Protein AF-A0A151A7K4-F1 (afdb_monomer_lite)

Radius of gyration: 24.48 Å; chains: 1; bounding box: 51×36×66 Å

Foldseek 3Di:
DAFEEEEEAQEPVLVVVLVVCLVVVNPHQAEYEHLAQDHYADDDDPDPVCVPPCPPPDGHHSDPPCVCVVSNYHYHYNWAWDDADPVQQWTATPVRDIDHGPHYHYDDPDPPPPQPFWFKAFPVRDGFWTDRNQFWIAGPVRHTAWGDDPQWIAGPVRDTQAGHDQQFGAGPVRHTGIGTPRRDPDPD

Structure (mmCIF, N/CA/C/O backbone):
data_AF-A0A151A7K4-F1
#
_entry.id   AF-A0A151A7K4-F1
#
loop_
_atom_site.group_PDB
_atom_site.id
_atom_site.type_symbol
_atom_site.label_atom_id
_atom_site.label_alt_id
_atom_site.label_comp_id
_atom_site.label_asym_id
_atom_site.label_entity_id
_atom_site.label_seq_id
_atom_site.pdbx_PDB_ins_code
_atom_site.Cartn_x
_atom_site.Cartn_y
_atom_site.Cartn_z
_atom_site.occupancy
_atom_site.B_iso_or_equiv
_atom_site.auth_seq_id
_atom_site.auth_comp_id
_atom_site.auth_asym_id
_atom_site.auth_atom_id
_atom_site.pdbx_PDB_model_num
ATOM 1 N N . MET A 1 1 ? -23.972 0.488 20.119 1.00 53.62 1 MET A N 1
ATOM 2 C CA . MET A 1 1 ? -22.588 0.067 19.819 1.00 53.62 1 MET A CA 1
ATOM 3 C C . MET A 1 1 ? -21.979 1.158 18.970 1.00 53.62 1 MET A C 1
ATOM 5 O O . MET A 1 1 ? -22.648 1.604 18.046 1.00 53.62 1 MET A O 1
ATOM 9 N N . THR A 1 2 ? -20.796 1.644 19.322 1.00 70.25 2 THR A N 1
ATOM 10 C CA . THR A 1 2 ? -20.105 2.658 18.523 1.00 70.25 2 THR A CA 1
ATOM 11 C C . THR A 1 2 ? -19.567 1.984 17.264 1.00 70.25 2 THR A C 1
ATOM 13 O O . THR A 1 2 ? -18.867 0.982 17.369 1.00 70.25 2 THR A O 1
ATOM 16 N N . GLU A 1 3 ? -19.948 2.488 16.094 1.00 88.69 3 GLU A N 1
ATOM 17 C CA . GLU A 1 3 ? -19.542 1.944 14.794 1.00 88.69 3 GLU A CA 1
ATOM 18 C C . GLU A 1 3 ? -18.005 1.928 14.658 1.00 88.69 3 GLU A C 1
ATOM 20 O O . GLU A 1 3 ? -17.337 2.879 15.072 1.00 88.69 3 GLU A O 1
ATOM 25 N N . ASN A 1 4 ? -17.436 0.848 14.115 1.00 91.69 4 ASN A N 1
ATOM 26 C CA . ASN A 1 4 ? -16.001 0.714 13.863 1.00 91.69 4 ASN A CA 1
ATOM 27 C C . ASN A 1 4 ? -15.689 0.885 12.372 1.00 91.69 4 ASN A C 1
ATOM 29 O O . ASN A 1 4 ? -15.910 -0.022 11.563 1.00 91.69 4 ASN A O 1
ATOM 33 N N . ILE A 1 5 ? -15.146 2.046 12.010 1.00 95.19 5 ILE A N 1
ATOM 34 C CA . ILE A 1 5 ? -14.658 2.316 10.661 1.00 95.19 5 ILE A CA 1
ATOM 35 C C . ILE A 1 5 ? -13.185 1.943 10.572 1.00 95.19 5 ILE A C 1
ATOM 37 O O . ILE A 1 5 ? -12.351 2.501 11.285 1.00 95.19 5 ILE A O 1
ATOM 41 N N . VAL A 1 6 ? -12.853 1.067 9.625 1.00 96.44 6 VAL A N 1
ATOM 42 C CA . VAL A 1 6 ? -11.463 0.776 9.271 1.00 96.44 6 VAL A CA 1
ATOM 43 C C . VAL A 1 6 ? -11.125 1.414 7.928 1.00 96.44 6 VAL A C 1
ATOM 45 O O . VAL A 1 6 ? -11.859 1.275 6.952 1.00 96.44 6 VAL A O 1
ATOM 48 N N . ILE A 1 7 ? -10.000 2.120 7.873 1.00 95.44 7 ILE A N 1
ATOM 49 C CA . ILE A 1 7 ? -9.460 2.760 6.676 1.00 95.44 7 ILE A CA 1
ATOM 50 C C . ILE A 1 7 ? -8.144 2.076 6.317 1.00 95.44 7 ILE A C 1
ATOM 52 O O . ILE A 1 7 ? -7.193 2.092 7.095 1.00 95.44 7 ILE A O 1
ATOM 56 N N . LEU A 1 8 ? -8.071 1.497 5.122 1.00 94.06 8 LEU A N 1
ATOM 57 C CA . LEU A 1 8 ? -6.846 0.908 4.590 1.00 94.06 8 LEU A CA 1
ATOM 58 C C . LEU A 1 8 ? -6.012 1.960 3.864 1.00 94.06 8 LEU A C 1
ATOM 60 O O . LEU A 1 8 ? -6.469 2.550 2.888 1.00 94.06 8 LEU A O 1
ATOM 64 N N . GLY A 1 9 ? -4.770 2.131 4.306 1.00 90.75 9 GLY A N 1
ATOM 65 C CA . GLY A 1 9 ? -3.769 3.026 3.735 1.00 90.75 9 GLY A CA 1
ATOM 66 C C . GLY A 1 9 ? -3.546 4.284 4.574 1.00 90.75 9 GLY A C 1
ATOM 67 O O . GLY A 1 9 ? -4.472 5.052 4.820 1.00 90.75 9 GLY A O 1
ATOM 68 N N . GLY A 1 10 ? -2.293 4.540 4.956 1.00 88.50 10 GLY A N 1
ATOM 69 C CA . GLY A 1 10 ? -1.855 5.746 5.674 1.00 88.50 10 GLY A CA 1
ATOM 70 C C . GLY A 1 10 ? -1.524 6.918 4.746 1.00 88.50 10 GLY A C 1
ATOM 71 O O . GLY A 1 10 ? -0.441 7.480 4.835 1.00 88.50 10 GLY A O 1
ATOM 72 N N . SER A 1 11 ? -2.417 7.246 3.808 1.00 88.19 11 SER A N 1
ATOM 73 C CA . SER A 1 11 ? -2.195 8.318 2.825 1.00 88.19 11 SER A CA 1
ATOM 74 C C . SER A 1 11 ? -2.748 9.671 3.286 1.00 88.19 11 SER A C 1
ATOM 76 O O . SER A 1 11 ? -3.548 9.739 4.223 1.00 88.19 11 SER A O 1
ATOM 78 N N . ILE A 1 12 ? -2.396 10.742 2.563 1.00 90.38 12 ILE A N 1
ATOM 79 C CA . ILE A 1 12 ? -2.975 12.083 2.751 1.00 90.38 12 ILE A CA 1
ATOM 80 C C . ILE A 1 12 ? -4.502 12.082 2.734 1.00 90.38 12 ILE A C 1
ATOM 82 O O . ILE A 1 12 ? -5.120 12.758 3.550 1.00 90.38 12 ILE A O 1
ATOM 86 N N . VAL A 1 13 ? -5.111 11.259 1.878 1.00 90.75 13 VAL A N 1
ATOM 87 C CA . VAL A 1 13 ? -6.569 11.141 1.773 1.00 90.75 13 VAL A CA 1
ATOM 88 C C . VAL A 1 13 ? -7.153 10.568 3.060 1.00 90.75 13 VAL A C 1
ATOM 90 O O . VAL A 1 13 ? -8.148 11.075 3.562 1.00 90.75 13 VAL A O 1
ATOM 93 N N . SER A 1 14 ? -6.523 9.540 3.629 1.00 92.56 14 SER A N 1
ATOM 94 C CA . SER A 1 14 ? -6.986 8.930 4.877 1.00 92.56 14 SER A CA 1
ATOM 95 C C . SER A 1 14 ? -6.903 9.913 6.038 1.00 92.56 14 SER A C 1
ATOM 97 O O . SER A 1 14 ? -7.895 10.110 6.730 1.00 92.56 14 SER A O 1
ATOM 99 N N . VAL A 1 15 ? -5.758 10.584 6.205 1.00 93.31 15 VAL A N 1
ATOM 100 C CA . VAL A 1 15 ? -5.565 11.577 7.273 1.00 93.31 15 VAL A CA 1
ATOM 101 C C . VAL A 1 15 ? -6.556 12.731 7.132 1.00 93.31 15 VAL A C 1
ATOM 103 O O . VAL A 1 15 ? -7.207 13.103 8.109 1.00 93.31 15 VAL A O 1
ATOM 106 N N . PHE A 1 16 ? -6.716 13.257 5.916 1.00 92.62 16 PHE A N 1
ATOM 107 C CA . PHE A 1 16 ? -7.656 14.334 5.627 1.00 92.62 16 PHE A CA 1
ATOM 108 C C . PHE A 1 16 ? -9.098 13.922 5.937 1.00 92.62 16 PHE A C 1
ATOM 110 O O . PHE A 1 16 ? -9.747 14.575 6.749 1.00 92.62 16 PHE A O 1
ATOM 117 N N . ASN A 1 17 ? -9.567 12.792 5.399 1.00 91.25 17 ASN A N 1
ATOM 118 C CA . ASN A 1 17 ? -10.926 12.302 5.635 1.00 91.25 17 ASN A CA 1
ATOM 119 C C . ASN A 1 17 ? -11.209 12.106 7.127 1.00 91.25 17 ASN A C 1
ATOM 121 O O . ASN A 1 17 ? -12.263 12.506 7.609 1.00 91.25 17 ASN A O 1
ATOM 125 N N . THR A 1 18 ? -10.268 11.527 7.878 1.00 93.81 18 THR A N 1
ATOM 126 C CA . THR A 1 18 ? -10.449 11.360 9.327 1.00 93.81 18 THR A CA 1
ATOM 127 C C . THR A 1 18 ? -10.458 12.683 10.077 1.00 93.81 18 THR A C 1
ATOM 129 O O . THR A 1 18 ? -11.227 12.832 11.021 1.00 93.81 18 THR A O 1
ATOM 132 N N . SER A 1 19 ? -9.658 13.659 9.639 1.00 93.38 19 SER A N 1
ATOM 133 C CA . SER A 1 19 ? -9.661 14.994 10.229 1.00 93.38 19 SER A CA 1
ATOM 134 C C . SER A 1 19 ? -10.989 15.707 9.997 1.00 93.38 19 SER A C 1
ATOM 136 O O . SER A 1 19 ? -11.480 16.338 10.926 1.00 93.38 19 SER A O 1
ATOM 138 N N . GLU A 1 20 ? -11.562 15.620 8.796 1.00 94.12 20 GLU A N 1
ATOM 139 C CA . GLU A 1 20 ? -12.858 16.239 8.493 1.00 94.12 20 GLU A CA 1
ATOM 140 C C . GLU A 1 20 ? -13.994 15.544 9.249 1.00 94.12 20 GLU A C 1
ATOM 142 O O . GLU A 1 20 ? -14.773 16.217 9.913 1.00 94.12 20 GLU A O 1
ATOM 147 N N . LEU A 1 21 ? -14.011 14.205 9.294 1.00 92.75 21 LEU A N 1
ATOM 148 C CA . LEU A 1 21 ? -14.989 13.462 10.099 1.00 92.75 21 LEU A CA 1
ATOM 149 C C . LEU A 1 21 ? -14.980 13.904 11.569 1.00 92.75 21 LEU A C 1
ATOM 151 O O . LEU A 1 21 ? -16.034 14.061 12.179 1.00 92.75 21 LEU A O 1
ATOM 155 N N . ARG A 1 22 ? -13.795 14.129 12.147 1.00 93.62 22 ARG A N 1
ATOM 156 C CA . ARG A 1 22 ? -13.676 14.592 13.535 1.00 93.62 22 ARG A CA 1
ATOM 157 C C . ARG A 1 22 ? -14.099 16.045 13.715 1.00 93.62 22 ARG A C 1
ATOM 159 O O . ARG A 1 22 ? -14.756 16.345 14.708 1.00 93.62 22 ARG A O 1
ATOM 166 N N . LYS A 1 23 ? -13.800 16.926 12.756 1.00 93.38 23 LYS A N 1
ATOM 167 C CA . LYS A 1 23 ? -14.306 18.311 12.756 1.00 93.38 23 LYS A CA 1
ATOM 168 C C . LYS A 1 23 ? -15.833 18.367 12.693 1.00 93.38 23 LYS A C 1
ATOM 170 O O . LYS A 1 23 ? -16.424 19.193 13.380 1.00 93.38 23 LYS A O 1
ATOM 175 N N . ASP A 1 24 ? -16.451 17.457 11.947 1.00 93.69 24 ASP A N 1
ATOM 176 C CA . ASP A 1 24 ? -17.908 17.348 11.813 1.00 93.69 24 ASP A CA 1
ATOM 177 C C . ASP A 1 24 ? -18.586 16.683 13.030 1.00 93.69 24 ASP A C 1
ATOM 179 O O . ASP A 1 24 ? -19.798 16.465 13.031 1.00 93.69 24 ASP A O 1
ATOM 183 N N . GLY A 1 25 ? -17.828 16.351 14.083 1.00 91.69 25 GLY A N 1
ATOM 184 C CA . GLY A 1 25 ? -18.357 15.756 15.312 1.00 91.69 25 GLY A CA 1
ATOM 185 C C . GLY A 1 25 ? -18.675 14.265 15.197 1.00 91.69 25 GLY A C 1
ATOM 186 O O . GLY A 1 25 ? -19.438 13.730 15.996 1.00 91.69 25 GLY A O 1
ATOM 187 N N . TYR A 1 26 ? -18.115 13.563 14.209 1.00 92.12 26 TYR A N 1
ATOM 188 C CA . TYR A 1 26 ? -18.288 12.120 14.100 1.00 92.12 26 TYR A CA 1
ATOM 189 C C . TYR A 1 26 ? -17.512 11.412 15.218 1.00 92.12 26 TYR A C 1
ATOM 191 O O . TYR A 1 26 ? -16.287 11.505 15.279 1.00 92.12 26 TYR A O 1
ATOM 199 N N . GLU A 1 27 ? -18.202 10.672 16.088 1.00 90.44 27 GLU A N 1
ATOM 200 C CA . GLU A 1 27 ? -17.614 10.060 17.298 1.00 90.44 27 GLU A CA 1
ATOM 201 C C . GLU A 1 27 ? -17.274 8.569 17.147 1.00 90.44 27 GLU A C 1
ATOM 203 O O . GLU A 1 27 ? -16.776 7.935 18.079 1.00 90.44 27 GLU A O 1
ATOM 208 N N . ALA A 1 28 ? -17.539 7.979 15.978 1.00 90.50 28 ALA A N 1
ATOM 209 C CA . ALA A 1 28 ? -17.316 6.553 15.772 1.00 90.50 28 ALA A CA 1
ATOM 210 C C . ALA A 1 28 ? -15.838 6.171 15.933 1.00 90.50 28 ALA A C 1
ATOM 212 O O . ALA A 1 28 ? -14.940 6.999 15.732 1.00 90.50 28 ALA A O 1
ATOM 213 N N . LYS A 1 29 ? -15.570 4.904 16.258 1.00 93.56 29 LYS A N 1
ATOM 214 C CA . LYS A 1 29 ? -14.195 4.410 16.320 1.00 93.56 29 LYS A CA 1
ATOM 215 C C . LYS A 1 29 ? -13.623 4.415 14.903 1.00 93.56 29 LYS A C 1
ATOM 217 O O . LYS A 1 29 ? -14.236 3.876 13.986 1.00 93.56 29 LYS A O 1
ATOM 222 N N . ILE A 1 30 ? -12.457 5.032 14.736 1.00 95.75 30 ILE A N 1
ATOM 223 C CA . ILE A 1 30 ? -11.741 5.070 13.461 1.00 95.75 30 ILE A CA 1
ATOM 224 C C . ILE A 1 30 ? -10.395 4.383 13.654 1.00 95.75 30 ILE A C 1
ATOM 226 O O . ILE A 1 30 ? -9.621 4.768 14.531 1.00 95.75 30 ILE A O 1
ATOM 230 N N . THR A 1 31 ? -10.105 3.402 12.806 1.00 96.06 31 THR A N 1
ATOM 231 C CA . THR A 1 31 ? -8.803 2.742 12.732 1.00 96.06 31 THR A CA 1
ATOM 232 C C . THR A 1 31 ? -8.214 2.926 11.338 1.00 96.06 31 THR A C 1
ATOM 234 O O . THR A 1 31 ? -8.807 2.500 10.353 1.00 96.06 31 THR A O 1
ATOM 237 N N . ILE A 1 32 ? -7.035 3.534 11.238 1.00 95.75 32 ILE A N 1
ATOM 238 C CA . ILE A 1 32 ? -6.245 3.593 10.005 1.00 95.75 32 ILE A CA 1
ATOM 239 C C . ILE A 1 32 ? -5.207 2.473 10.058 1.00 95.75 32 ILE A C 1
ATOM 241 O O . ILE A 1 32 ? -4.438 2.397 11.011 1.00 95.75 32 ILE A O 1
ATOM 245 N N . VAL A 1 33 ? -5.153 1.629 9.029 1.00 95.50 33 VAL A N 1
ATOM 246 C CA . VAL A 1 33 ? -4.147 0.566 8.890 1.00 95.50 33 VAL A CA 1
ATOM 247 C C . VAL A 1 33 ? -3.194 0.924 7.757 1.00 95.50 33 VAL A C 1
ATOM 249 O O . VAL A 1 33 ? -3.617 1.088 6.612 1.00 95.50 33 VAL A O 1
ATOM 252 N N . ALA A 1 34 ? -1.906 1.043 8.058 1.00 93.38 34 ALA A N 1
ATOM 253 C CA . ALA A 1 34 ? -0.862 1.386 7.106 1.00 93.38 34 ALA A CA 1
ATOM 254 C C . ALA A 1 34 ? 0.210 0.291 7.048 1.00 93.38 34 ALA A C 1
ATOM 256 O O . ALA A 1 34 ? 0.689 -0.196 8.071 1.00 93.38 34 ALA A O 1
ATOM 257 N N . SER A 1 35 ? 0.637 -0.050 5.831 1.00 92.06 35 SER A N 1
ATOM 258 C CA . SER A 1 35 ? 1.724 -1.010 5.607 1.00 92.06 35 SER A CA 1
ATOM 259 C C . SER A 1 35 ? 3.105 -0.438 5.926 1.00 92.06 35 SER A C 1
ATOM 261 O O . SER A 1 35 ? 4.059 -1.185 6.104 1.00 92.06 35 SER A O 1
ATOM 263 N N . GLU A 1 36 ? 3.243 0.886 5.968 1.00 89.44 36 GLU A N 1
ATOM 264 C CA . GLU A 1 36 ? 4.512 1.542 6.270 1.00 89.44 36 GLU A CA 1
ATOM 265 C C . GLU A 1 36 ? 4.774 1.602 7.777 1.00 89.44 36 GLU A C 1
ATOM 267 O O . GLU A 1 36 ? 3.855 1.713 8.585 1.00 89.44 36 GLU A O 1
ATOM 272 N N . LYS A 1 37 ? 6.053 1.568 8.162 1.00 90.56 37 LYS A N 1
ATOM 273 C CA . LYS A 1 37 ? 6.503 1.660 9.565 1.00 90.56 37 LYS A CA 1
ATOM 274 C C . LYS A 1 37 ? 6.423 3.072 10.153 1.00 90.56 37 LYS A C 1
ATOM 276 O O . LYS A 1 37 ? 6.759 3.262 11.316 1.00 90.56 37 LYS A O 1
ATOM 281 N N . ARG A 1 38 ? 6.085 4.069 9.338 1.00 87.94 38 ARG A N 1
ATOM 282 C CA . ARG A 1 38 ? 6.194 5.494 9.663 1.00 87.94 38 ARG A CA 1
ATOM 283 C C . ARG A 1 38 ? 4.819 6.148 9.646 1.00 87.94 38 ARG A C 1
ATOM 285 O O . ARG A 1 38 ? 3.909 5.660 8.980 1.00 87.94 38 ARG A O 1
ATOM 292 N N . PHE A 1 39 ? 4.697 7.268 10.351 1.00 91.81 39 PHE A N 1
ATOM 293 C CA . PHE A 1 39 ? 3.497 8.095 10.313 1.00 91.81 39 PHE A CA 1
ATOM 294 C C . PHE A 1 39 ? 3.245 8.658 8.904 1.00 91.81 39 PHE A C 1
ATOM 296 O O . PHE A 1 39 ? 4.205 8.892 8.164 1.00 91.81 39 PHE A O 1
ATOM 303 N N . PRO A 1 40 ? 1.973 8.906 8.535 1.00 91.12 40 PRO A N 1
ATOM 304 C CA . PRO A 1 40 ? 1.626 9.532 7.266 1.00 91.12 40 PRO A CA 1
ATOM 305 C C . PRO A 1 40 ? 2.363 10.862 7.057 1.00 91.12 40 PRO A C 1
ATOM 307 O O . PRO A 1 40 ? 2.326 11.745 7.918 1.00 91.12 40 PRO A O 1
ATOM 310 N N . TYR A 1 41 ? 3.001 11.017 5.901 1.00 88.75 41 TYR A N 1
ATOM 311 C CA . TYR A 1 41 ? 3.859 12.155 5.573 1.00 88.75 41 TYR A CA 1
ATOM 312 C C . TYR A 1 41 ? 3.533 12.725 4.187 1.00 88.75 41 TYR A C 1
ATOM 314 O O . TYR A 1 41 ? 2.920 12.048 3.355 1.00 88.75 41 TYR A O 1
ATOM 322 N N . ASP A 1 42 ? 3.881 13.993 3.977 1.00 83.94 42 ASP A N 1
ATOM 323 C CA . ASP A 1 42 ? 3.786 14.636 2.675 1.00 83.94 42 ASP A CA 1
ATOM 324 C C . ASP A 1 42 ? 4.961 14.181 1.817 1.00 83.94 42 ASP A C 1
ATOM 326 O O . ASP A 1 42 ? 6.123 14.255 2.231 1.00 83.94 42 ASP A O 1
ATOM 330 N N . GLU A 1 43 ? 4.651 13.628 0.647 1.00 76.75 43 GLU A N 1
ATOM 331 C CA . GLU A 1 43 ? 5.684 13.030 -0.179 1.00 76.75 43 GLU A CA 1
ATOM 332 C C . GLU A 1 43 ? 6.550 14.134 -0.788 1.00 76.75 43 GLU A C 1
ATOM 334 O O . GLU A 1 43 ? 6.047 14.988 -1.520 1.00 76.75 43 GLU A O 1
ATOM 339 N N . PRO A 1 44 ? 7.858 14.117 -0.515 1.00 68.31 44 PRO A N 1
ATOM 340 C CA . PRO A 1 44 ? 8.750 15.138 -1.012 1.00 68.31 44 PRO A CA 1
ATOM 341 C C . PRO A 1 44 ? 8.883 15.057 -2.540 1.00 68.31 44 PRO A C 1
ATOM 343 O O . PRO A 1 44 ? 8.712 13.983 -3.132 1.00 68.31 44 PRO A O 1
ATOM 346 N N . PRO A 1 45 ? 9.209 16.177 -3.207 1.00 69.19 45 PRO A N 1
ATOM 347 C CA . PRO A 1 45 ? 9.337 16.202 -4.655 1.00 69.19 45 PRO A CA 1
ATOM 348 C C . PRO A 1 45 ? 10.412 15.217 -5.133 1.00 69.19 45 PRO A C 1
ATOM 350 O O . PRO A 1 45 ? 11.502 15.134 -4.573 1.00 69.19 45 PRO A O 1
ATOM 353 N N . LEU A 1 46 ? 10.136 14.515 -6.237 1.00 57.06 46 LEU A N 1
ATOM 354 C CA . LEU A 1 46 ? 11.071 13.587 -6.895 1.00 57.06 46 LEU A CA 1
ATOM 355 C C . LEU A 1 46 ? 12.207 14.315 -7.653 1.00 57.06 46 LEU A C 1
ATOM 357 O O . LEU A 1 46 ? 12.621 13.877 -8.730 1.00 57.06 46 LEU A O 1
ATOM 361 N N . SER A 1 47 ? 12.701 15.449 -7.146 1.00 61.84 47 SER A N 1
ATOM 362 C CA . SER A 1 47 ? 13.846 16.143 -7.739 1.00 61.84 47 SER A CA 1
ATOM 363 C C . SER A 1 47 ? 15.155 15.488 -7.293 1.00 61.84 47 SER A C 1
ATOM 365 O O . SER A 1 47 ? 15.302 15.026 -6.160 1.00 61.84 47 SER A O 1
ATOM 367 N N . LYS A 1 48 ? 16.135 15.428 -8.206 1.00 52.56 48 LYS A N 1
ATOM 368 C CA . LYS A 1 48 ? 17.468 14.873 -7.910 1.00 52.56 48 LYS A CA 1
ATOM 369 C C . LYS A 1 48 ? 18.150 15.606 -6.752 1.00 52.56 48 LYS A C 1
ATOM 371 O O . LYS A 1 48 ? 18.832 14.959 -5.971 1.00 52.56 48 LYS A O 1
ATOM 376 N N . GLU A 1 49 ? 17.928 16.913 -6.654 1.00 58.19 49 GLU A N 1
ATOM 377 C CA . GLU A 1 49 ? 18.456 17.791 -5.604 1.00 58.19 49 GLU A CA 1
ATOM 378 C C . GLU A 1 49 ? 17.871 17.423 -4.237 1.00 58.19 49 GLU A C 1
ATOM 380 O O . GLU A 1 49 ? 18.618 17.165 -3.297 1.00 58.19 49 GLU A O 1
ATOM 385 N N . TRP A 1 50 ? 16.545 17.251 -4.145 1.00 59.47 50 TRP A N 1
ATOM 386 C CA . TRP A 1 50 ? 15.906 16.881 -2.883 1.00 59.47 50 TRP A CA 1
ATOM 387 C C . TRP A 1 50 ? 16.351 15.490 -2.400 1.00 59.47 50 TRP A C 1
ATOM 389 O O . TRP A 1 50 ? 16.581 15.298 -1.208 1.00 59.47 50 TRP A O 1
ATOM 399 N N . MET A 1 51 ? 16.553 14.532 -3.316 1.00 58.91 51 MET A N 1
ATOM 400 C CA . MET A 1 51 ? 17.046 13.191 -2.964 1.00 58.91 51 MET A CA 1
ATOM 401 C C . MET A 1 51 ? 18.534 13.135 -2.573 1.00 58.91 51 MET A C 1
ATOM 403 O O . MET A 1 51 ? 18.946 12.171 -1.923 1.00 58.91 51 MET A O 1
ATOM 407 N N . GLN A 1 52 ? 19.359 14.089 -3.017 1.00 59.31 52 GLN A N 1
ATOM 408 C CA . GLN A 1 52 ? 20.803 14.093 -2.751 1.00 59.31 52 GLN A CA 1
ATOM 409 C C . GLN A 1 52 ? 21.146 14.769 -1.422 1.00 59.31 52 GLN A C 1
ATOM 411 O O . GLN A 1 52 ? 22.008 14.253 -0.708 1.00 59.31 52 GLN A O 1
ATOM 416 N N . ASP A 1 53 ? 20.428 15.836 -1.066 1.00 58.19 53 ASP A N 1
ATOM 417 C CA . ASP A 1 53 ? 20.766 16.676 0.088 1.00 58.19 53 ASP A CA 1
ATOM 418 C C . ASP A 1 53 ? 20.064 16.264 1.397 1.00 58.19 53 ASP A C 1
ATOM 420 O O . ASP A 1 53 ? 20.560 16.575 2.476 1.00 58.19 53 ASP A O 1
ATOM 424 N N . ASN A 1 54 ? 18.965 15.498 1.343 1.00 56.75 54 ASN A N 1
ATOM 425 C CA . ASN A 1 54 ? 18.081 15.290 2.506 1.00 56.75 54 ASN A CA 1
ATOM 426 C C . ASN A 1 54 ? 18.067 13.852 3.053 1.00 56.75 54 ASN A C 1
ATOM 428 O O . ASN A 1 54 ? 17.027 13.339 3.464 1.00 56.75 54 ASN A O 1
ATOM 432 N N . LYS A 1 55 ? 19.218 13.163 3.072 1.00 56.22 55 LYS A N 1
ATOM 433 C CA . LYS A 1 55 ? 19.299 11.775 3.586 1.00 56.22 55 LYS A CA 1
ATOM 434 C C . LYS A 1 55 ? 18.962 11.635 5.075 1.00 56.22 55 LYS A C 1
ATOM 436 O O . LYS A 1 55 ? 18.470 10.579 5.468 1.00 56.22 55 LYS A O 1
ATOM 441 N N . ASP A 1 56 ? 19.192 12.685 5.861 1.00 56.34 56 ASP A N 1
ATOM 442 C CA . ASP A 1 56 ? 18.982 12.703 7.316 1.00 56.34 56 ASP A CA 1
ATOM 443 C C . ASP A 1 56 ? 17.790 13.578 7.749 1.00 56.34 56 ASP A C 1
ATOM 445 O O . ASP A 1 56 ? 17.514 13.720 8.943 1.00 56.34 56 ASP A O 1
ATOM 449 N N . GLU A 1 57 ? 17.058 14.168 6.798 1.00 61.50 57 GLU A N 1
ATOM 450 C CA . GLU A 1 57 ? 15.932 15.046 7.109 1.00 61.50 57 GLU A CA 1
ATOM 451 C C . GLU A 1 57 ? 14.680 14.221 7.445 1.00 61.50 57 GLU A C 1
ATOM 453 O O . GLU A 1 57 ? 14.301 13.279 6.740 1.00 61.50 57 GLU A O 1
ATOM 458 N N . LYS A 1 58 ? 14.020 14.553 8.562 1.00 69.19 58 LYS A N 1
ATOM 459 C CA . LYS A 1 58 ? 12.737 13.935 8.913 1.00 69.19 58 LYS A CA 1
ATOM 460 C C . LYS A 1 58 ? 11.704 14.343 7.867 1.00 69.19 58 LYS A C 1
ATOM 462 O O . LYS A 1 58 ? 11.460 15.530 7.676 1.00 69.19 58 LYS A O 1
ATOM 467 N N . LEU A 1 59 ? 11.074 13.353 7.236 1.00 75.19 59 LEU A N 1
ATOM 468 C CA . LEU A 1 59 ? 9.978 13.591 6.298 1.00 75.19 59 LEU A CA 1
ATOM 469 C C . LEU A 1 59 ? 8.885 14.445 6.964 1.00 75.19 59 LEU A C 1
ATOM 471 O O . LEU A 1 59 ? 8.552 14.197 8.129 1.00 75.19 59 LEU A O 1
ATOM 475 N N . PRO A 1 60 ? 8.312 15.422 6.245 1.00 83.50 60 PRO A N 1
ATOM 476 C CA . PRO A 1 60 ? 7.276 16.283 6.794 1.00 83.50 60 PRO A CA 1
ATOM 477 C C . PRO A 1 60 ? 6.011 15.461 7.055 1.00 83.50 60 PRO A C 1
ATOM 479 O O . PRO A 1 60 ? 5.343 15.019 6.125 1.00 83.50 60 PRO A O 1
ATOM 482 N N . LEU A 1 61 ? 5.675 15.227 8.324 1.00 89.19 61 LEU A N 1
ATOM 483 C CA . LEU A 1 61 ? 4.450 14.509 8.674 1.00 89.19 61 LEU A CA 1
ATOM 484 C C . LEU A 1 61 ? 3.215 15.316 8.252 1.00 89.19 61 LEU A C 1
ATOM 486 O O . LEU A 1 61 ? 3.173 16.534 8.416 1.00 89.19 61 LEU A O 1
ATOM 490 N N . LEU A 1 62 ? 2.172 14.632 7.776 1.00 91.38 62 LEU A N 1
ATOM 491 C CA . LEU A 1 62 ? 0.898 15.272 7.417 1.00 91.38 62 LEU A CA 1
ATOM 492 C C . LEU A 1 62 ? 0.190 15.866 8.639 1.00 91.38 62 LEU A C 1
ATOM 494 O O . LEU A 1 62 ? -0.539 16.855 8.537 1.00 91.38 62 LEU A O 1
ATOM 498 N N . LYS A 1 63 ? 0.384 15.228 9.794 1.00 93.50 63 LYS A N 1
ATOM 499 C CA . LYS A 1 63 ? -0.086 15.646 11.114 1.00 93.50 63 LYS A CA 1
ATOM 500 C C . LYS A 1 63 ? 0.964 15.268 12.163 1.00 93.50 63 LYS A C 1
ATOM 502 O O . LYS A 1 63 ? 1.673 14.283 11.956 1.00 93.50 63 LYS A O 1
ATOM 507 N N . PRO A 1 64 ? 1.068 16.011 13.279 1.00 92.88 64 PRO A N 1
ATOM 508 C CA . PRO A 1 64 ? 1.906 15.593 14.401 1.00 92.88 64 PRO A CA 1
ATOM 509 C C . PRO A 1 64 ? 1.434 14.239 14.946 1.00 92.88 64 PRO A C 1
ATOM 511 O O . PRO A 1 64 ? 0.254 13.917 14.848 1.00 92.88 64 PRO A O 1
ATOM 514 N N . GLU A 1 65 ? 2.332 13.463 15.552 1.00 92.75 65 GLU A N 1
ATOM 515 C CA . GLU A 1 65 ? 2.004 12.130 16.086 1.00 92.75 65 GLU A CA 1
ATOM 516 C C . GLU A 1 65 ? 0.856 12.177 17.111 1.00 92.75 65 GLU A C 1
ATOM 518 O O . GLU A 1 65 ? -0.017 11.313 17.093 1.00 92.75 65 GLU A O 1
ATOM 523 N N . THR A 1 66 ? 0.783 13.241 17.922 1.00 94.50 66 THR A N 1
ATOM 524 C CA . THR A 1 66 ? -0.277 13.429 18.930 1.00 94.50 66 THR A CA 1
ATOM 525 C C . THR A 1 66 ? -1.671 13.571 18.325 1.00 94.50 66 THR A C 1
ATOM 527 O O . THR A 1 66 ? -2.650 13.236 18.979 1.00 94.50 66 THR A O 1
ATOM 530 N N . PHE A 1 67 ? -1.785 14.005 17.062 1.00 95.06 67 PHE A N 1
ATOM 531 C CA . PHE A 1 67 ? -3.074 14.219 16.397 1.00 95.06 67 PHE A CA 1
ATOM 532 C C . PHE A 1 67 ? -3.970 12.982 16.452 1.00 95.06 67 PHE A C 1
ATOM 534 O O . PHE A 1 67 ? -5.181 13.115 16.610 1.00 95.06 67 PHE A O 1
ATOM 541 N N . PHE A 1 68 ? -3.388 11.793 16.292 1.00 94.81 68 PHE A N 1
ATOM 542 C CA . PHE A 1 68 ? -4.145 10.547 16.247 1.00 94.81 68 PHE A CA 1
ATOM 543 C C . PHE A 1 68 ? -4.776 10.245 17.608 1.00 94.81 68 PHE A C 1
ATOM 545 O O . PHE A 1 68 ? -5.980 10.000 17.673 1.00 94.81 68 PHE A O 1
ATOM 552 N N . ASP A 1 69 ? -4.006 10.377 18.687 1.00 93.50 69 ASP A N 1
ATOM 553 C CA . ASP A 1 69 ? -4.500 10.189 20.053 1.00 93.50 69 ASP A CA 1
ATOM 554 C C . ASP A 1 69 ? -5.502 11.289 20.441 1.00 93.50 69 ASP A C 1
ATOM 556 O O . ASP A 1 69 ? -6.605 10.983 20.898 1.00 93.50 69 ASP A O 1
ATOM 560 N N . ASP A 1 70 ? -5.177 12.555 20.150 1.00 94.19 70 ASP A N 1
ATOM 561 C CA . ASP A 1 70 ? -6.017 13.730 20.432 1.00 94.19 70 ASP A CA 1
ATOM 562 C C . ASP A 1 70 ? -7.396 13.643 19.755 1.00 94.19 70 ASP A C 1
ATOM 564 O O . ASP A 1 70 ? -8.379 14.206 20.236 1.00 94.19 70 ASP A O 1
ATOM 568 N N . ASN A 1 71 ? -7.479 12.931 18.627 1.00 93.50 71 ASN A N 1
ATOM 569 C CA . ASN A 1 71 ? -8.703 12.761 17.850 1.00 93.50 71 ASN A CA 1
ATOM 570 C C . ASN A 1 71 ? -9.306 11.356 17.980 1.00 93.50 71 ASN A C 1
ATOM 572 O O . ASN A 1 71 ? -10.205 11.020 17.209 1.00 93.50 71 ASN A O 1
ATOM 576 N N . ASN A 1 72 ? -8.853 10.518 18.919 1.00 92.56 72 ASN A N 1
ATOM 577 C CA . ASN A 1 72 ? -9.342 9.144 19.083 1.00 92.56 72 ASN A CA 1
ATOM 578 C C . ASN A 1 72 ? -9.324 8.352 17.752 1.00 92.56 72 ASN A C 1
ATOM 580 O O . ASN A 1 72 ? -10.322 7.754 17.331 1.00 92.56 72 ASN A O 1
ATOM 584 N N . ILE A 1 73 ? -8.208 8.434 17.029 1.00 95.19 73 ILE A N 1
ATOM 585 C CA . ILE A 1 73 ? -7.937 7.709 15.787 1.00 95.19 73 ILE A CA 1
ATOM 586 C C . ILE A 1 73 ? -6.860 6.676 16.095 1.00 95.19 73 ILE A C 1
ATOM 588 O O . ILE A 1 73 ? -5.724 7.014 16.407 1.00 95.19 73 ILE A O 1
ATOM 592 N N . GLN A 1 74 ? -7.192 5.399 15.950 1.00 95.56 74 GLN A N 1
ATOM 593 C CA . GLN A 1 74 ? -6.209 4.337 16.109 1.00 95.56 74 GLN A CA 1
ATOM 594 C C . GLN A 1 74 ? -5.384 4.210 14.825 1.00 95.56 74 GLN A C 1
ATOM 596 O O . GLN A 1 74 ? -5.922 3.842 13.783 1.00 95.56 74 GLN A O 1
ATOM 601 N N . LEU A 1 75 ? -4.080 4.470 14.889 1.00 95.94 75 LEU A N 1
ATOM 602 C CA . LEU A 1 75 ? -3.167 4.262 13.766 1.00 95.94 75 LEU A CA 1
ATOM 603 C C . LEU A 1 75 ? -2.372 2.964 13.959 1.00 95.94 75 LEU A C 1
ATOM 605 O O . LEU A 1 75 ? -1.541 2.858 14.856 1.00 95.94 75 LEU A O 1
ATOM 609 N N . ILE A 1 76 ? -2.624 1.974 13.105 1.00 95.25 76 ILE A N 1
ATOM 610 C CA . ILE A 1 76 ? -1.890 0.709 13.062 1.00 95.25 76 ILE A CA 1
ATOM 611 C C . ILE A 1 76 ? -0.862 0.803 11.933 1.00 95.25 76 ILE A C 1
ATOM 613 O O . ILE A 1 76 ? -1.223 0.824 10.758 1.00 95.25 76 ILE A O 1
ATOM 617 N N . LEU A 1 77 ? 0.416 0.879 12.295 1.00 94.50 77 LEU A N 1
ATOM 618 C CA . LEU A 1 77 ? 1.542 0.932 11.361 1.00 94.50 77 LEU A CA 1
ATOM 619 C C . LEU A 1 77 ? 2.123 -0.463 11.106 1.00 94.50 77 LEU A C 1
ATOM 621 O O . LEU A 1 77 ? 1.808 -1.421 11.812 1.00 94.50 77 LEU A O 1
ATOM 625 N N . ASN A 1 78 ? 3.009 -0.564 10.112 1.00 94.69 78 ASN A N 1
ATOM 626 C CA . ASN A 1 78 ? 3.729 -1.791 9.761 1.00 94.69 78 ASN A CA 1
ATOM 627 C C . ASN A 1 78 ? 2.811 -3.013 9.591 1.00 94.69 78 ASN A C 1
ATOM 629 O O . ASN A 1 78 ? 3.172 -4.116 9.977 1.00 94.69 78 ASN A O 1
ATOM 633 N N . THR A 1 79 ? 1.597 -2.807 9.085 1.00 94.56 79 THR A N 1
ATOM 634 C CA . THR A 1 79 ? 0.599 -3.870 8.978 1.00 94.56 79 THR A CA 1
ATOM 635 C C . THR A 1 79 ? 0.066 -3.896 7.563 1.00 94.56 79 THR A C 1
ATOM 637 O O . THR A 1 79 ? -0.723 -3.045 7.143 1.00 94.56 79 THR A O 1
ATOM 640 N N . LYS A 1 80 ? 0.523 -4.876 6.788 1.00 93.44 80 LYS A N 1
ATOM 641 C CA . LYS A 1 80 ? 0.050 -5.085 5.425 1.00 93.44 80 LYS A CA 1
ATOM 642 C C . LYS A 1 80 ? -1.157 -6.010 5.436 1.00 93.44 80 LYS A C 1
ATOM 644 O O . LYS A 1 80 ? -1.058 -7.145 5.882 1.00 93.44 80 LYS A O 1
ATOM 649 N N . ILE A 1 81 ? -2.280 -5.540 4.904 1.00 94.25 81 ILE A N 1
ATOM 650 C CA . ILE A 1 81 ? -3.474 -6.367 4.702 1.00 94.25 81 ILE A CA 1
ATOM 651 C C . ILE A 1 81 ? -3.327 -7.174 3.411 1.00 94.25 81 ILE A C 1
ATOM 653 O O . ILE A 1 81 ? -3.035 -6.616 2.353 1.00 94.25 81 ILE A O 1
ATOM 657 N N . THR A 1 82 ? -3.505 -8.489 3.510 1.00 94.38 82 THR A N 1
ATOM 658 C CA . THR A 1 82 ? -3.341 -9.458 2.417 1.00 94.38 82 THR A CA 1
ATOM 659 C C . THR A 1 82 ? -4.673 -9.884 1.817 1.00 94.38 82 THR A C 1
ATOM 661 O O . THR A 1 82 ? -4.737 -10.165 0.621 1.00 94.38 82 THR A O 1
ATOM 664 N N . SER A 1 83 ? -5.744 -9.904 2.613 1.00 94.12 83 SER A N 1
ATOM 665 C CA . SER A 1 83 ? -7.079 -10.269 2.142 1.00 94.12 83 SER A CA 1
ATOM 666 C C . SER A 1 83 ? -8.195 -9.606 2.951 1.00 94.12 83 SER A C 1
ATOM 668 O O . SER A 1 83 ? -7.982 -9.092 4.051 1.00 94.12 83 SER A O 1
ATOM 670 N N . ILE A 1 84 ? -9.387 -9.586 2.355 1.00 95.94 84 ILE A N 1
ATOM 671 C CA . ILE A 1 84 ? -10.603 -8.991 2.908 1.00 95.94 84 ILE A CA 1
ATOM 672 C C . ILE A 1 84 ? -11.714 -10.037 2.768 1.00 95.94 84 ILE A C 1
ATOM 674 O O . ILE A 1 84 ? -11.982 -10.488 1.656 1.00 95.94 84 ILE A O 1
ATOM 678 N N . ASP A 1 85 ? -12.356 -10.408 3.874 1.00 95.81 85 ASP A N 1
ATOM 679 C CA . ASP A 1 85 ? -13.583 -11.209 3.896 1.00 95.81 85 ASP A CA 1
ATOM 680 C C . ASP A 1 85 ? -14.763 -10.267 4.153 1.00 95.81 85 ASP A C 1
ATOM 682 O O . ASP A 1 85 ? -14.967 -9.766 5.261 1.00 95.81 85 ASP A O 1
ATOM 686 N N . THR A 1 86 ? -15.522 -9.976 3.097 1.00 95.81 86 THR A N 1
ATOM 687 C CA . THR A 1 86 ? -16.663 -9.057 3.148 1.00 95.81 86 THR A CA 1
ATOM 688 C C . THR A 1 86 ? -17.878 -9.648 3.846 1.00 95.81 86 THR A C 1
ATOM 690 O O . THR A 1 86 ? -18.669 -8.883 4.398 1.00 95.81 86 THR A O 1
ATOM 693 N N . ASP A 1 87 ? -18.017 -10.975 3.857 1.00 95.88 87 ASP A N 1
ATOM 694 C CA . ASP A 1 87 ? -19.162 -11.656 4.464 1.00 95.88 87 ASP A CA 1
ATOM 695 C C . ASP A 1 87 ? -19.044 -11.601 5.987 1.00 95.88 87 ASP A C 1
ATOM 697 O O . ASP A 1 87 ? -20.001 -11.279 6.691 1.00 95.88 87 ASP A O 1
ATOM 701 N N . LYS A 1 88 ? -17.832 -11.835 6.498 1.00 96.25 88 LYS A N 1
ATOM 702 C CA . LYS A 1 88 ? -17.517 -11.735 7.930 1.00 96.25 88 LYS A CA 1
ATOM 703 C C . LYS A 1 88 ? -17.110 -10.333 8.371 1.00 96.25 88 LYS A C 1
ATOM 705 O O . LYS A 1 88 ? -16.957 -10.104 9.568 1.00 96.25 88 LYS A O 1
ATOM 710 N N . LYS A 1 89 ? -16.927 -9.411 7.421 1.00 96.88 89 LYS A N 1
ATOM 711 C CA . LYS A 1 89 ? -16.388 -8.059 7.625 1.00 96.88 89 LYS A CA 1
ATOM 712 C C . LYS A 1 89 ? -15.047 -8.058 8.367 1.00 96.88 89 LYS A C 1
ATOM 714 O O . LYS A 1 89 ? -14.876 -7.411 9.405 1.00 96.88 89 LYS A O 1
ATOM 719 N N . GLN A 1 90 ? -14.095 -8.811 7.830 1.00 97.12 90 GLN A N 1
ATOM 720 C CA . GLN A 1 90 ? -12.769 -9.002 8.408 1.00 97.12 90 GLN A CA 1
ATOM 721 C C . GLN A 1 90 ? -11.661 -8.701 7.403 1.00 97.12 90 GLN A C 1
ATOM 723 O O . GLN A 1 90 ? -11.793 -8.916 6.201 1.00 97.12 90 GLN A O 1
ATOM 728 N N . LEU A 1 91 ? -10.548 -8.204 7.924 1.00 96.62 91 LEU A N 1
ATOM 729 C CA . LEU A 1 91 ? -9.298 -8.001 7.207 1.00 96.62 91 LEU A CA 1
ATOM 730 C C . LEU A 1 91 ? -8.254 -8.936 7.795 1.00 96.62 91 LEU A C 1
ATOM 732 O O . LEU A 1 91 ? -8.196 -9.083 9.016 1.00 96.62 91 LEU A O 1
ATOM 736 N N . PHE A 1 92 ? -7.402 -9.491 6.944 1.00 96.75 92 PHE A N 1
ATOM 737 C CA . PHE A 1 92 ? -6.303 -10.355 7.366 1.00 96.75 92 PHE A CA 1
ATO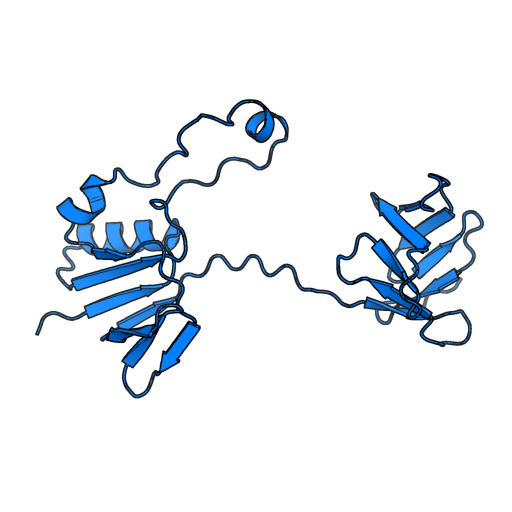M 738 C C . PHE A 1 92 ? -4.976 -9.707 7.002 1.00 96.75 92 PHE A C 1
ATOM 740 O O . PHE A 1 92 ? -4.800 -9.255 5.866 1.00 96.75 92 PHE A O 1
ATOM 747 N N . SER A 1 93 ? -4.059 -9.621 7.963 1.00 95.00 93 SER A N 1
ATOM 748 C CA . SER A 1 93 ? -2.714 -9.098 7.734 1.00 95.00 93 SER A CA 1
ATOM 749 C C . SER A 1 93 ? -1.742 -10.180 7.258 1.00 95.00 93 SER A C 1
ATOM 751 O O . SER A 1 93 ? -2.065 -11.364 7.233 1.00 95.00 93 SER A O 1
ATOM 753 N N . GLU A 1 94 ? -0.544 -9.768 6.842 1.00 93.88 94 GLU A N 1
ATOM 754 C CA . GLU A 1 94 ? 0.562 -10.689 6.547 1.00 93.88 94 GLU A CA 1
ATOM 755 C C . GLU A 1 94 ? 1.131 -11.374 7.798 1.00 93.88 94 GLU A C 1
ATOM 757 O O . GLU A 1 94 ? 1.733 -12.434 7.678 1.00 93.88 94 GLU A O 1
ATOM 762 N N . ASP A 1 95 ? 0.879 -10.803 8.978 1.00 91.69 95 ASP A N 1
ATOM 763 C CA . ASP A 1 95 ? 1.289 -11.328 10.286 1.00 91.69 95 ASP A CA 1
ATOM 764 C C . ASP A 1 95 ? 0.150 -12.115 10.973 1.00 91.69 95 ASP A C 1
ATOM 766 O O . ASP A 1 95 ? 0.056 -12.142 12.201 1.00 91.69 95 ASP A O 1
ATOM 770 N N . ASP A 1 96 ? -0.775 -12.679 10.187 1.00 93.06 96 ASP A N 1
ATOM 771 C CA . ASP A 1 96 ? -1.941 -13.456 10.642 1.00 93.06 96 ASP A CA 1
ATOM 772 C C . ASP A 1 96 ? -2.887 -12.719 11.618 1.00 93.06 96 ASP A C 1
ATOM 774 O O . ASP A 1 96 ? -3.712 -13.328 12.307 1.00 93.06 96 ASP A O 1
ATOM 778 N N . GLN A 1 97 ? -2.830 -11.384 11.673 1.00 94.00 97 GLN A N 1
ATOM 779 C CA . GLN A 1 97 ? -3.761 -10.598 12.480 1.00 94.00 97 GLN A CA 1
ATOM 780 C C . GLN A 1 97 ? -5.104 -10.463 11.767 1.00 94.00 97 GLN A C 1
ATOM 782 O O . GLN A 1 97 ? -5.168 -10.211 10.564 1.00 94.00 97 GLN A O 1
ATOM 787 N N . THR A 1 98 ? -6.187 -10.567 12.536 1.00 96.44 98 THR A N 1
ATOM 788 C CA . THR A 1 98 ? -7.551 -10.346 12.044 1.00 96.44 98 THR A CA 1
ATOM 789 C C . THR A 1 98 ? -8.101 -9.036 12.595 1.00 96.44 98 THR A C 1
ATOM 791 O O . THR A 1 98 ? -8.110 -8.824 13.807 1.00 96.44 98 THR A O 1
ATOM 794 N N . ILE A 1 99 ? -8.591 -8.164 11.713 1.00 95.94 99 ILE A N 1
ATOM 795 C CA . ILE A 1 99 ? -9.192 -6.874 12.072 1.00 95.94 99 ILE A CA 1
ATOM 796 C C . ILE A 1 99 ? -10.644 -6.858 11.594 1.00 95.94 99 ILE A C 1
ATOM 798 O O . ILE A 1 99 ? -10.907 -6.861 10.392 1.00 95.94 99 ILE A O 1
ATOM 802 N N . SER A 1 100 ? -11.591 -6.824 12.530 1.00 96.19 100 SER A N 1
ATOM 803 C CA . SER A 1 100 ? -13.021 -6.699 12.224 1.00 96.19 100 SER A CA 1
ATOM 804 C C . SER A 1 100 ? -13.411 -5.244 11.968 1.00 96.19 100 SER A C 1
ATOM 806 O O . SER A 1 100 ? -12.875 -4.336 12.606 1.00 96.19 100 SER A O 1
ATOM 808 N N . TYR A 1 101 ? -14.388 -5.016 11.093 1.00 96.44 101 TYR A N 1
ATOM 809 C CA . TYR A 1 101 ? -14.910 -3.683 10.788 1.00 96.44 101 TYR A CA 1
ATOM 810 C C . TYR A 1 101 ? -16.433 -3.680 10.619 1.00 96.44 101 TYR A C 1
ATOM 812 O O . TYR A 1 101 ? -17.034 -4.690 10.268 1.00 96.44 101 TYR A O 1
ATOM 820 N N . ASP A 1 102 ? -17.058 -2.517 10.801 1.00 95.38 102 ASP A N 1
ATOM 821 C CA . ASP A 1 102 ? -18.456 -2.289 10.415 1.00 95.38 102 ASP A CA 1
ATOM 822 C C . ASP A 1 102 ? -18.548 -1.654 9.028 1.00 95.38 102 ASP A C 1
ATOM 824 O O . ASP A 1 102 ? -19.345 -2.092 8.188 1.00 95.38 102 ASP A O 1
ATOM 828 N N . LYS A 1 103 ? -17.675 -0.664 8.791 1.00 94.38 103 LYS A N 1
ATOM 829 C CA . LYS A 1 103 ? -17.451 0.017 7.513 1.00 94.38 103 LYS A CA 1
ATOM 830 C C . LYS A 1 103 ? -15.972 -0.032 7.145 1.00 94.38 103 LYS A C 1
ATOM 832 O O . LYS A 1 103 ? -15.107 0.155 7.999 1.00 94.38 103 LYS A O 1
ATOM 837 N N . LEU A 1 104 ? -15.703 -0.239 5.861 1.00 94.94 104 LEU A N 1
ATOM 838 C CA . LEU A 1 104 ? -14.357 -0.290 5.305 1.00 94.94 104 LEU A CA 1
ATOM 839 C C . LEU A 1 104 ? -14.179 0.810 4.261 1.00 94.94 104 LEU A C 1
ATOM 841 O O . LEU A 1 104 ? -14.966 0.908 3.322 1.00 94.94 104 LEU A O 1
ATOM 845 N N . VAL A 1 105 ? -13.121 1.601 4.404 1.00 93.62 105 VAL A N 1
ATOM 846 C CA . VAL A 1 105 ? -12.664 2.565 3.398 1.00 93.62 105 VAL A CA 1
ATOM 847 C C . VAL A 1 105 ? -11.328 2.085 2.851 1.00 93.62 105 VAL A C 1
ATOM 849 O O . VAL A 1 105 ? -10.443 1.703 3.612 1.00 93.62 105 VAL A O 1
ATOM 852 N N . ILE A 1 106 ? -11.166 2.103 1.531 1.00 91.25 106 ILE A N 1
ATOM 853 C CA . ILE A 1 106 ? -9.965 1.593 0.869 1.00 91.25 106 ILE A CA 1
ATOM 854 C C . ILE A 1 106 ? -9.254 2.735 0.143 1.00 91.25 106 ILE A C 1
ATOM 856 O O . ILE A 1 106 ? -9.703 3.177 -0.910 1.00 91.25 106 ILE A O 1
ATOM 860 N N . ASN A 1 107 ? -8.111 3.163 0.680 1.00 86.56 107 ASN A N 1
ATOM 861 C CA . ASN A 1 107 ? -7.292 4.263 0.172 1.00 86.56 107 ASN A CA 1
ATOM 862 C C . ASN A 1 107 ? -5.860 3.787 -0.117 1.00 86.56 107 ASN A C 1
ATOM 864 O O . ASN A 1 107 ? -4.891 4.204 0.524 1.00 86.56 107 ASN A O 1
ATOM 868 N N . PHE A 1 108 ? -5.702 2.902 -1.100 1.00 71.75 108 PHE A N 1
ATOM 869 C CA . PHE A 1 108 ? -4.370 2.478 -1.524 1.00 71.75 108 PHE A CA 1
ATOM 870 C C . PHE A 1 108 ? -3.710 3.530 -2.412 1.00 71.75 108 PHE A C 1
ATOM 872 O O . PHE A 1 108 ? -4.261 3.944 -3.434 1.00 71.75 108 PHE A O 1
ATOM 879 N N . LYS A 1 109 ? -2.462 3.876 -2.089 1.00 65.81 109 LYS A N 1
ATOM 880 C CA . LYS A 1 109 ? -1.577 4.572 -3.021 1.00 65.81 109 LYS A CA 1
ATOM 881 C C . LYS A 1 109 ? -1.137 3.572 -4.093 1.00 65.81 109 LYS A C 1
ATOM 883 O O . LYS A 1 109 ? -0.140 2.868 -3.961 1.00 65.81 109 LYS A O 1
ATOM 888 N N . LYS A 1 110 ? -1.944 3.417 -5.143 1.00 50.38 110 LYS A N 1
ATOM 889 C CA . LYS A 1 110 ? -1.660 2.465 -6.220 1.00 50.38 110 LYS A CA 1
ATOM 890 C C . LYS A 1 110 ? -0.619 3.054 -7.173 1.00 50.38 110 LYS A C 1
ATOM 892 O O . LYS A 1 110 ? -0.970 3.607 -8.207 1.00 50.38 110 LYS A O 1
ATOM 897 N N . CYS A 1 111 ? 0.666 2.867 -6.879 1.00 49.69 111 CYS A N 1
ATOM 898 C CA . CYS A 1 111 ? 1.693 2.910 -7.920 1.00 49.69 111 CYS A CA 1
ATOM 899 C C . CYS A 1 111 ? 1.746 1.528 -8.582 1.00 49.69 111 CYS A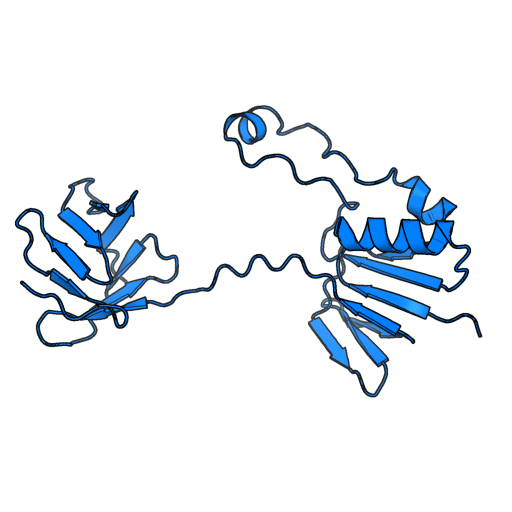 C 1
ATOM 901 O O . CYS A 1 111 ? 2.614 0.703 -8.301 1.00 49.69 111 CYS A O 1
ATOM 903 N N . PHE A 1 112 ? 0.757 1.220 -9.427 1.00 45.69 112 PHE A N 1
ATOM 904 C CA . PHE A 1 112 ? 0.889 0.075 -10.320 1.00 45.69 112 PHE A CA 1
ATOM 905 C C . PHE A 1 112 ? 1.955 0.462 -11.346 1.00 45.69 112 PHE A C 1
ATOM 907 O O . PHE A 1 112 ? 1.645 1.059 -12.377 1.00 45.69 112 PHE A O 1
ATOM 914 N N . LYS A 1 113 ? 3.223 0.107 -11.103 1.00 46.31 113 LYS A N 1
ATOM 915 C CA . LYS A 1 113 ? 4.095 -0.182 -12.241 1.00 46.31 113 LYS A CA 1
ATOM 916 C C . LYS A 1 113 ? 3.431 -1.360 -12.933 1.00 46.31 113 LYS A C 1
ATOM 918 O O . LYS A 1 113 ? 3.550 -2.497 -12.486 1.00 46.31 113 LYS A O 1
ATOM 923 N N . ARG A 1 114 ? 2.633 -1.075 -13.963 1.00 45.78 114 ARG A N 1
ATOM 924 C CA . ARG A 1 114 ? 2.107 -2.097 -14.859 1.00 45.78 114 ARG A CA 1
ATOM 925 C C . ARG A 1 114 ? 3.344 -2.833 -15.369 1.00 45.78 114 ARG A C 1
ATOM 927 O O . ARG A 1 114 ? 4.094 -2.264 -16.154 1.00 45.78 114 ARG A O 1
ATOM 934 N N . ARG A 1 115 ? 3.602 -4.038 -14.847 1.00 52.69 115 ARG A N 1
ATOM 935 C CA . ARG A 1 115 ? 4.613 -4.953 -15.384 1.00 52.69 115 ARG A CA 1
ATOM 936 C C . ARG A 1 115 ? 4.132 -5.319 -16.778 1.00 52.69 115 ARG A C 1
ATOM 938 O O . ARG A 1 115 ? 3.309 -6.207 -16.971 1.00 52.69 115 ARG A O 1
ATOM 945 N N . LEU A 1 116 ? 4.530 -4.489 -17.727 1.00 56.84 116 LEU A N 1
ATOM 946 C CA . LEU A 1 116 ? 4.323 -4.689 -19.139 1.00 56.84 116 LEU A CA 1
ATOM 947 C C . LEU A 1 116 ? 5.373 -5.701 -19.562 1.00 56.84 116 LEU A C 1
ATOM 949 O O . LEU A 1 116 ? 6.439 -5.315 -20.029 1.00 56.84 116 LEU A O 1
ATOM 953 N N . ASN A 1 117 ? 5.074 -6.986 -19.373 1.00 68.62 117 ASN A N 1
ATOM 954 C CA . ASN A 1 117 ? 5.801 -8.013 -20.099 1.00 68.62 117 ASN A CA 1
ATOM 955 C C . ASN A 1 117 ? 5.456 -7.814 -21.576 1.00 68.62 117 ASN A C 1
ATOM 957 O O . ASN A 1 117 ? 4.377 -8.197 -22.025 1.00 68.62 117 ASN A O 1
ATOM 961 N N . MET A 1 118 ? 6.327 -7.114 -22.301 1.00 83.75 118 MET A N 1
ATOM 962 C CA . MET A 1 118 ? 6.174 -6.901 -23.736 1.00 83.75 118 MET A CA 1
ATOM 963 C C . MET A 1 118 ? 7.077 -7.880 -24.461 1.00 83.75 118 MET A C 1
ATOM 965 O O . MET A 1 118 ? 8.284 -7.910 -24.224 1.00 83.75 118 MET A O 1
ATOM 969 N N . THR A 1 119 ? 6.477 -8.662 -25.349 1.00 89.12 119 THR A N 1
ATOM 970 C CA . THR A 1 119 ? 7.180 -9.563 -26.259 1.00 89.12 119 THR A CA 1
ATOM 971 C C . THR A 1 119 ? 7.469 -8.843 -27.569 1.00 89.12 119 THR A C 1
ATOM 973 O O . THR A 1 119 ? 6.615 -8.128 -28.095 1.00 89.12 119 THR A O 1
ATOM 976 N N . PHE A 1 120 ? 8.675 -9.052 -28.081 1.00 89.62 120 PHE A N 1
ATOM 977 C CA . PHE A 1 120 ? 9.161 -8.538 -29.348 1.00 89.62 120 PHE A CA 1
ATOM 978 C C . PHE A 1 120 ? 9.356 -9.680 -30.342 1.00 89.62 120 PHE A C 1
ATOM 980 O O . PHE A 1 120 ? 9.898 -10.741 -30.007 1.00 89.62 120 PHE A O 1
ATOM 987 N N . TYR A 1 121 ? 8.924 -9.416 -31.565 1.00 90.31 121 TYR A N 1
ATOM 988 C CA . TYR A 1 121 ? 8.892 -10.325 -32.691 1.00 90.31 121 TYR A CA 1
ATOM 989 C C . TYR A 1 121 ? 9.889 -9.876 -33.763 1.00 90.31 121 TYR A C 1
ATOM 991 O O . TYR A 1 121 ? 10.122 -8.676 -33.932 1.00 90.31 121 TYR A O 1
ATOM 999 N N . ASP A 1 122 ? 10.492 -10.839 -34.457 1.00 88.81 122 ASP A N 1
ATOM 1000 C CA . ASP A 1 122 ? 11.314 -10.596 -35.645 1.00 88.81 122 ASP A CA 1
ATOM 1001 C C . ASP A 1 122 ? 10.454 -10.265 -36.881 1.00 88.81 122 ASP A C 1
ATOM 1003 O O . ASP A 1 122 ? 9.229 -10.325 -36.829 1.00 88.81 122 ASP A O 1
ATOM 1007 N N . GLU A 1 123 ? 11.087 -9.953 -38.017 1.00 83.81 123 GLU A N 1
ATOM 1008 C CA . GLU A 1 123 ? 10.397 -9.663 -39.289 1.00 83.81 123 GLU A CA 1
ATOM 1009 C C . GLU A 1 123 ? 9.504 -10.811 -39.809 1.00 83.81 123 GLU A C 1
ATOM 1011 O O . GLU A 1 123 ? 8.620 -10.569 -40.627 1.00 83.81 123 GLU A O 1
ATOM 1016 N N . ASN A 1 124 ? 9.683 -12.037 -39.305 1.00 85.31 124 ASN A N 1
ATOM 1017 C CA . ASN A 1 124 ? 8.879 -13.212 -39.645 1.00 85.31 124 ASN A CA 1
ATOM 1018 C C . ASN A 1 124 ? 7.746 -13.476 -38.633 1.00 85.31 124 ASN A C 1
ATOM 1020 O O . ASN A 1 124 ? 6.980 -14.423 -38.806 1.00 85.31 124 ASN A O 1
ATOM 1024 N N . GLY A 1 125 ? 7.633 -12.667 -37.573 1.00 84.62 125 GLY A N 1
ATOM 1025 C CA . GLY A 1 125 ? 6.639 -12.827 -36.514 1.00 84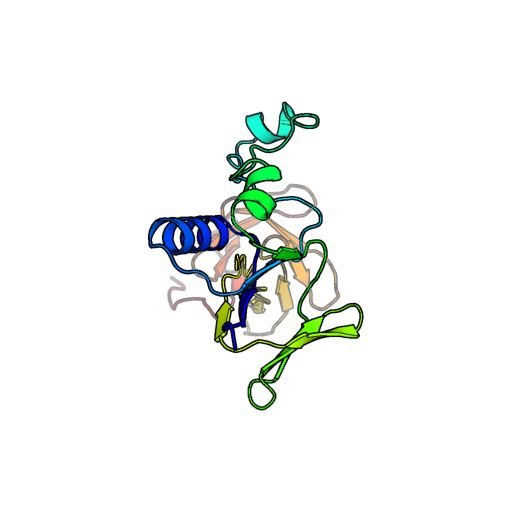.62 125 GLY A CA 1
ATOM 1026 C C . GLY A 1 125 ? 7.024 -13.816 -35.407 1.00 84.62 125 GLY A C 1
ATOM 1027 O O . GLY A 1 125 ? 6.175 -14.163 -34.588 1.00 84.62 125 GLY A O 1
ATOM 1028 N N . ASN A 1 126 ? 8.278 -14.270 -35.331 1.00 88.50 126 ASN A N 1
AT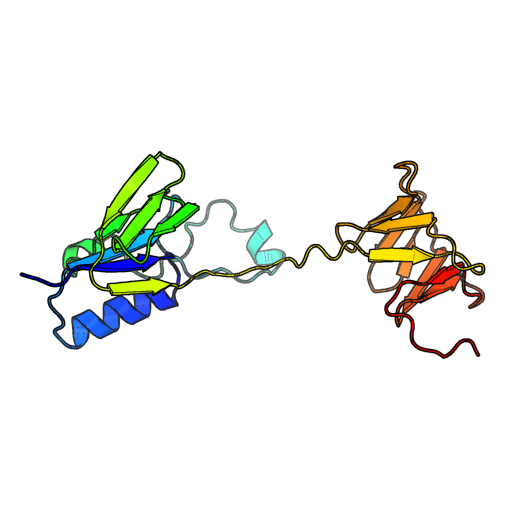OM 1029 C CA . ASN A 1 126 ? 8.737 -15.138 -34.246 1.00 88.50 126 ASN A CA 1
ATOM 1030 C C . ASN A 1 126 ? 9.056 -14.315 -33.000 1.00 88.50 126 ASN A C 1
ATOM 1032 O O . ASN A 1 126 ? 9.790 -13.333 -33.072 1.00 88.50 126 ASN A O 1
ATOM 1036 N N . ALA A 1 127 ? 8.567 -14.748 -31.840 1.00 89.19 127 ALA A N 1
ATOM 1037 C CA . ALA A 1 127 ? 8.902 -14.132 -30.563 1.00 89.19 127 ALA A CA 1
ATOM 1038 C C . ALA A 1 127 ? 10.371 -14.419 -30.207 1.00 89.19 127 ALA A C 1
ATOM 1040 O O . ALA A 1 127 ? 10.730 -15.566 -29.941 1.00 89.19 127 ALA A O 1
ATOM 1041 N N . ILE A 1 128 ? 11.218 -13.387 -30.175 1.00 90.88 128 ILE A N 1
ATOM 1042 C CA . ILE A 1 128 ? 12.659 -13.559 -29.914 1.00 90.88 128 ILE A CA 1
ATOM 1043 C C . ILE A 1 128 ? 13.148 -12.853 -28.653 1.00 90.88 128 ILE A C 1
ATOM 1045 O O . ILE A 1 128 ? 14.156 -13.264 -28.071 1.00 90.88 128 ILE A O 1
ATOM 1049 N N . ALA A 1 129 ? 12.440 -11.817 -28.207 1.00 90.62 129 ALA A N 1
ATOM 1050 C CA . ALA A 1 129 ? 12.859 -11.011 -27.075 1.00 90.62 129 ALA A CA 1
ATOM 1051 C C . ALA A 1 129 ? 11.680 -10.550 -26.220 1.00 90.62 129 ALA A C 1
ATOM 1053 O O . ALA A 1 129 ? 10.532 -10.532 -26.660 1.00 90.62 129 ALA A O 1
ATOM 1054 N N . TYR A 1 130 ? 11.969 -10.168 -24.984 1.00 89.44 130 TYR A N 1
ATOM 1055 C CA . TYR A 1 130 ? 10.998 -9.646 -24.040 1.00 89.44 130 TYR A CA 1
ATOM 1056 C C . TYR A 1 130 ? 11.616 -8.567 -23.148 1.00 89.44 130 TYR A C 1
ATOM 1058 O O . TYR A 1 130 ? 12.834 -8.465 -22.997 1.00 89.44 130 TYR A O 1
ATOM 1066 N N . THR A 1 131 ? 10.760 -7.751 -22.545 1.00 87.06 131 THR A N 1
ATOM 1067 C CA . THR A 1 131 ? 11.128 -6.807 -21.483 1.00 87.06 131 THR A CA 1
ATOM 1068 C C . THR A 1 131 ? 10.145 -6.943 -20.331 1.00 87.06 131 THR A C 1
ATOM 1070 O O . THR A 1 131 ? 8.951 -7.108 -20.567 1.00 87.06 131 THR A O 1
ATOM 1073 N N . GLU A 1 132 ? 10.640 -6.887 -19.095 1.00 82.62 132 GLU A N 1
ATOM 1074 C CA . GLU A 1 132 ? 9.816 -6.926 -17.873 1.00 82.62 132 GLU A CA 1
ATOM 1075 C C . GLU A 1 132 ? 9.709 -5.553 -17.197 1.00 82.62 132 GLU A C 1
ATOM 1077 O O . GLU A 1 132 ? 8.785 -5.285 -16.426 1.00 82.62 132 GLU A O 1
ATOM 1082 N N . ASP A 1 133 ? 10.673 -4.675 -17.472 1.00 80.50 133 ASP A N 1
ATOM 1083 C CA . ASP A 1 133 ? 10.845 -3.378 -16.825 1.00 80.50 133 ASP A CA 1
ATOM 1084 C C . ASP A 1 133 ? 10.657 -2.197 -17.787 1.00 80.50 133 ASP A C 1
ATOM 1086 O O . ASP A 1 133 ? 10.690 -1.048 -17.349 1.00 80.50 133 ASP A O 1
ATOM 1090 N N . SER A 1 134 ? 10.413 -2.469 -19.077 1.00 79.31 134 SER A N 1
ATOM 1091 C CA . SER A 1 134 ? 10.345 -1.476 -20.162 1.00 79.31 134 SER A CA 1
ATOM 1092 C C . SER A 1 134 ? 11.643 -0.683 -20.373 1.00 79.31 134 SER A C 1
ATOM 1094 O O . SER A 1 134 ? 11.634 0.335 -21.063 1.00 79.31 134 SER A O 1
ATOM 1096 N N . VAL A 1 135 ? 12.758 -1.139 -19.794 1.00 84.56 135 VAL A N 1
ATOM 1097 C CA . VAL A 1 135 ? 14.077 -0.496 -19.881 1.00 84.56 135 VAL A CA 1
ATOM 1098 C C . VAL A 1 135 ? 15.075 -1.416 -20.566 1.00 84.56 135 VAL A C 1
ATOM 1100 O O . VAL A 1 135 ? 15.824 -0.953 -21.418 1.00 84.56 135 VAL A O 1
ATOM 1103 N N . HIS A 1 136 ? 15.071 -2.708 -20.253 1.00 88.62 136 HIS A N 1
ATOM 1104 C CA . HIS A 1 136 ? 16.006 -3.681 -20.804 1.00 88.62 136 HIS A CA 1
ATOM 1105 C C . HIS A 1 136 ? 15.280 -4.700 -21.676 1.00 88.62 136 HIS A C 1
ATOM 1107 O O . HIS A 1 136 ? 14.187 -5.164 -21.345 1.00 88.62 136 HIS A O 1
ATOM 1113 N N . LEU A 1 137 ? 15.913 -5.065 -22.786 1.00 89.44 137 LEU A N 1
ATOM 1114 C CA . LEU A 1 137 ? 15.446 -6.101 -23.691 1.00 89.44 137 LEU A CA 1
ATOM 1115 C C . LEU A 1 137 ? 16.324 -7.348 -23.547 1.00 89.44 137 LEU A C 1
ATOM 1117 O O . LEU A 1 137 ? 17.543 -7.304 -23.757 1.00 89.44 137 LEU A O 1
ATOM 1121 N N . TYR A 1 138 ? 15.679 -8.465 -23.240 1.00 88.81 138 TYR A N 1
ATOM 1122 C CA . TYR A 1 138 ? 16.291 -9.775 -23.064 1.00 88.81 138 TYR A CA 1
ATOM 1123 C C . TYR A 1 138 ? 15.830 -10.708 -24.178 1.00 88.81 138 TYR A C 1
ATOM 1125 O O . TYR A 1 138 ? 14.667 -10.682 -24.564 1.00 88.81 138 TYR A O 1
ATOM 1133 N N . LEU A 1 139 ? 16.713 -11.563 -24.690 1.00 88.19 139 LEU A N 1
ATOM 1134 C CA . LEU A 1 139 ? 16.278 -12.709 -25.493 1.00 88.19 139 LEU A CA 1
ATOM 1135 C C . LEU A 1 139 ? 15.564 -13.718 -24.596 1.00 88.19 139 LEU A C 1
ATOM 1137 O O . LEU A 1 139 ? 15.887 -13.824 -23.415 1.00 88.19 139 LEU A O 1
ATOM 1141 N N . PHE A 1 140 ? 14.699 -14.557 -25.168 1.00 86.06 140 PHE A N 1
ATOM 1142 C CA . PHE A 1 140 ? 14.127 -15.706 -24.442 1.00 86.06 140 PHE A CA 1
ATOM 1143 C C . PHE A 1 140 ? 15.178 -16.703 -23.929 1.00 86.06 140 PHE A C 1
ATOM 1145 O O . PHE A 1 140 ? 14.893 -17.511 -23.052 1.00 86.06 140 PHE A O 1
ATOM 1152 N N . THR A 1 141 ? 16.416 -16.613 -24.417 1.00 85.00 141 THR A N 1
ATOM 1153 C CA . THR A 1 141 ? 17.569 -17.338 -23.868 1.00 85.00 141 THR A CA 1
ATOM 1154 C C . THR A 1 141 ? 18.098 -16.746 -22.552 1.00 85.00 141 THR A C 1
ATOM 1156 O O . THR A 1 141 ? 19.062 -17.266 -21.999 1.00 85.00 141 THR A O 1
ATOM 1159 N N . GLY A 1 142 ? 17.519 -15.644 -22.059 1.00 80.44 142 GLY A N 1
ATOM 1160 C CA . GLY A 1 142 ? 17.944 -14.908 -20.863 1.00 80.44 142 GLY A CA 1
ATOM 1161 C C . GLY A 1 142 ? 19.079 -13.907 -21.106 1.00 80.44 142 GLY A C 1
ATOM 1162 O O . GLY A 1 142 ? 19.494 -13.203 -20.186 1.00 80.44 142 GLY A O 1
ATOM 1163 N N . LYS A 1 143 ? 19.599 -13.813 -22.337 1.00 85.00 143 LYS A N 1
ATOM 1164 C CA . LYS A 1 143 ? 20.713 -12.915 -22.663 1.00 85.00 143 LYS A CA 1
ATOM 1165 C C . LYS A 1 143 ? 20.227 -11.464 -22.813 1.00 85.00 143 LYS A C 1
ATOM 1167 O O . LYS A 1 143 ? 19.368 -11.218 -23.662 1.00 85.00 143 LYS A O 1
ATOM 1172 N N . PRO A 1 144 ? 20.802 -10.494 -22.081 1.00 86.62 144 PRO A N 1
ATOM 1173 C CA . PRO A 1 144 ? 20.519 -9.080 -22.300 1.00 86.62 144 PRO A CA 1
ATOM 1174 C C . PRO A 1 144 ? 21.125 -8.616 -23.633 1.00 86.62 144 PRO A C 1
ATOM 1176 O O . PRO A 1 144 ? 22.275 -8.941 -23.943 1.00 86.62 144 PRO A O 1
ATOM 1179 N N . VAL A 1 145 ? 20.358 -7.871 -24.434 1.00 87.88 145 VAL A N 1
ATOM 1180 C CA . VAL A 1 145 ? 20.795 -7.429 -25.775 1.00 87.88 145 VAL A CA 1
ATOM 1181 C C . VAL A 1 145 ? 20.907 -5.920 -25.858 1.00 87.88 145 VAL A C 1
ATOM 1183 O O . VAL A 1 145 ? 21.951 -5.405 -26.258 1.00 87.88 145 VAL A O 1
ATOM 1186 N N . VAL A 1 146 ? 19.841 -5.215 -25.474 1.00 92.19 146 VAL A N 1
ATOM 1187 C CA . VAL A 1 146 ? 19.761 -3.756 -25.572 1.00 92.19 146 VAL A CA 1
ATOM 1188 C C . VAL A 1 146 ? 19.045 -3.154 -24.371 1.00 92.19 146 VAL A C 1
ATOM 1190 O O . VAL A 1 146 ? 18.327 -3.847 -23.651 1.00 92.19 146 VAL A O 1
ATOM 1193 N N . TYR A 1 147 ? 19.225 -1.854 -24.176 1.00 91.12 147 TYR A N 1
ATOM 1194 C CA . TYR A 1 147 ? 18.476 -1.053 -23.217 1.00 91.12 147 TYR A CA 1
ATOM 1195 C C . TYR A 1 147 ? 17.963 0.240 -23.863 1.00 91.12 147 TYR A C 1
ATOM 1197 O O . TYR A 1 147 ? 18.524 0.731 -24.848 1.00 91.12 147 TYR A O 1
ATOM 1205 N N . PHE A 1 148 ? 16.879 0.782 -23.315 1.00 89.88 148 PHE A N 1
ATOM 1206 C CA . PHE A 1 148 ? 16.184 1.956 -23.827 1.00 89.88 148 PHE A CA 1
ATOM 1207 C C . PHE A 1 148 ? 16.476 3.195 -22.976 1.00 89.88 148 PHE A C 1
ATOM 1209 O O . PHE A 1 148 ? 16.342 3.170 -21.754 1.00 89.88 148 PHE A O 1
ATOM 1216 N N . VAL A 1 149 ? 16.815 4.312 -23.626 1.00 87.56 149 VAL A N 1
ATOM 1217 C CA . VAL A 1 149 ? 16.947 5.633 -22.987 1.00 87.56 149 VAL A CA 1
ATOM 1218 C C . VAL A 1 149 ? 16.332 6.687 -23.899 1.00 87.56 149 VAL A C 1
ATOM 1220 O O . VAL A 1 149 ? 16.798 6.873 -25.017 1.00 87.56 149 VAL A O 1
ATOM 1223 N N . ASN A 1 150 ? 15.303 7.405 -23.437 1.00 85.94 150 ASN A N 1
ATOM 1224 C CA . ASN A 1 150 ? 14.639 8.473 -24.205 1.00 85.94 150 ASN A CA 1
ATOM 1225 C C . ASN A 1 150 ? 14.268 8.047 -25.642 1.00 85.94 150 ASN A C 1
ATOM 1227 O O . ASN A 1 150 ? 14.631 8.728 -26.600 1.00 85.94 150 ASN A O 1
ATOM 1231 N N . LYS A 1 151 ? 13.589 6.897 -25.789 1.00 86.56 151 LYS A N 1
ATOM 1232 C CA . LYS A 1 151 ? 13.231 6.253 -27.075 1.00 86.56 151 LYS A CA 1
ATOM 1233 C C . LYS A 1 151 ? 14.406 5.777 -27.939 1.00 86.56 151 LYS A C 1
ATOM 1235 O O . LYS A 1 151 ? 14.184 5.236 -29.013 1.00 86.56 151 LYS A O 1
ATOM 1240 N N . LYS A 1 152 ? 15.651 5.936 -27.500 1.00 91.69 152 LYS A N 1
ATOM 1241 C CA . LYS A 1 152 ? 16.830 5.410 -28.196 1.00 91.69 152 LYS A CA 1
ATOM 1242 C C . LYS A 1 152 ? 17.195 4.037 -27.658 1.00 91.69 152 LYS A C 1
ATOM 1244 O O . LYS A 1 152 ? 17.023 3.763 -26.471 1.00 91.69 152 LYS A O 1
ATOM 1249 N N . VAL A 1 153 ? 17.718 3.202 -28.538 1.00 92.38 153 VAL A N 1
ATOM 1250 C CA . VAL A 1 153 ? 18.097 1.815 -28.288 1.00 92.38 153 VAL A CA 1
ATOM 1251 C C . VAL A 1 153 ? 19.612 1.742 -28.256 1.00 92.38 153 VAL A C 1
ATOM 1253 O O . VAL A 1 153 ? 20.277 2.141 -29.213 1.00 92.38 153 VAL A O 1
ATOM 1256 N N . TYR A 1 154 ? 20.158 1.225 -27.164 1.00 92.19 154 TYR A N 1
ATOM 1257 C CA . TYR A 1 154 ? 21.594 1.103 -26.961 1.00 92.19 154 TYR A CA 1
ATOM 1258 C C . TYR A 1 154 ? 21.983 -0.344 -26.691 1.00 92.19 154 TYR A C 1
ATOM 1260 O O . TYR A 1 154 ? 21.290 -1.058 -25.972 1.00 92.19 154 TYR A O 1
ATOM 1268 N N . GLY A 1 155 ? 23.111 -0.776 -27.247 1.00 91.38 155 GLY A N 1
ATOM 1269 C CA . GLY A 1 155 ? 23.755 -2.018 -26.833 1.00 91.38 155 GLY A CA 1
ATOM 1270 C C . GLY A 1 155 ? 24.466 -1.836 -25.494 1.00 91.38 155 GLY A C 1
ATOM 1271 O O . GLY A 1 155 ? 24.900 -0.736 -25.163 1.00 91.38 155 GLY A O 1
ATOM 1272 N N . PHE A 1 156 ? 24.669 -2.919 -24.741 1.00 86.19 156 PHE A N 1
ATOM 1273 C CA . PHE A 1 156 ? 25.421 -2.888 -23.472 1.00 86.19 156 PHE A CA 1
ATOM 1274 C C . PHE A 1 156 ? 26.896 -2.469 -23.618 1.00 86.19 156 PHE A C 1
ATOM 1276 O O . PHE A 1 156 ? 27.562 -2.186 -22.629 1.00 86.19 156 PHE A O 1
ATOM 1283 N N . ASN A 1 157 ? 27.403 -2.382 -24.849 1.00 87.38 157 ASN A N 1
ATOM 1284 C CA . ASN A 1 157 ? 28.690 -1.771 -25.180 1.00 87.38 157 ASN A CA 1
ATOM 1285 C C . ASN A 1 157 ? 28.626 -0.231 -25.316 1.00 87.38 157 ASN A C 1
ATOM 1287 O O . ASN A 1 157 ? 29.618 0.382 -25.698 1.00 87.38 157 ASN A O 1
ATOM 1291 N N . GLY A 1 158 ? 27.468 0.389 -25.065 1.00 85.81 158 GLY A N 1
ATOM 1292 C CA . GLY A 1 158 ? 27.227 1.827 -25.203 1.00 85.81 158 GLY A CA 1
ATOM 1293 C C . GLY A 1 158 ? 26.949 2.298 -26.634 1.00 85.81 158 GLY A C 1
ATOM 1294 O O . GLY A 1 158 ? 26.709 3.487 -26.848 1.00 85.81 158 GLY A O 1
ATOM 1295 N N . ALA A 1 159 ? 26.957 1.402 -27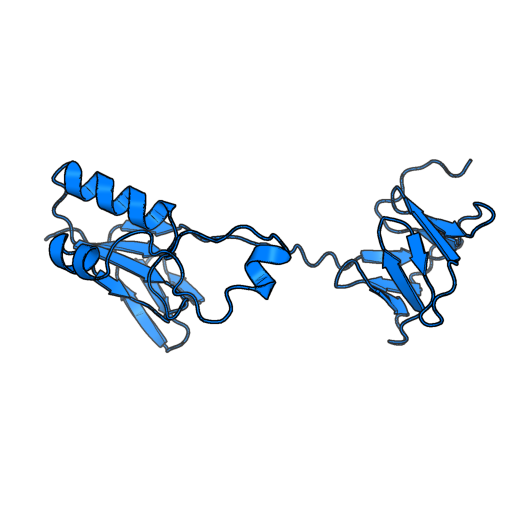.627 1.00 89.44 159 ALA A N 1
ATOM 1296 C CA . ALA A 1 159 ? 26.678 1.773 -29.009 1.00 89.44 159 ALA A CA 1
ATOM 1297 C C . ALA A 1 159 ? 25.195 2.122 -29.186 1.00 89.44 159 ALA A C 1
ATOM 1299 O O . ALA A 1 159 ? 24.318 1.367 -28.768 1.00 89.44 159 ALA A O 1
ATOM 1300 N N . HIS A 1 160 ? 24.912 3.249 -29.837 1.00 93.25 160 HIS A N 1
ATOM 1301 C CA . HIS A 1 160 ? 23.560 3.593 -30.266 1.00 93.25 160 HIS A CA 1
ATOM 1302 C C . HIS A 1 160 ? 23.177 2.713 -31.459 1.00 93.25 160 HIS A C 1
ATOM 1304 O O . HIS A 1 160 ? 23.838 2.759 -32.493 1.00 93.25 160 HIS A O 1
ATOM 1310 N N . LEU A 1 161 ? 22.136 1.899 -31.304 1.00 91.00 161 LEU A N 1
ATOM 1311 C CA . LEU A 1 161 ? 21.708 0.919 -32.304 1.00 91.00 161 LEU A CA 1
ATOM 1312 C C . LEU A 1 161 ? 20.481 1.381 -33.093 1.00 91.00 161 LEU A C 1
ATOM 1314 O O . LEU A 1 161 ? 20.276 0.903 -34.206 1.00 91.00 161 LEU A O 1
ATOM 1318 N N . GLY A 1 162 ? 19.699 2.320 -32.553 1.00 93.00 162 GLY A N 1
ATOM 1319 C CA . GLY A 1 162 ? 18.537 2.876 -33.238 1.00 93.00 162 GLY A CA 1
ATOM 1320 C C . GLY A 1 162 ? 17.470 3.414 -32.291 1.00 93.00 162 GLY A C 1
ATOM 1321 O O . GLY A 1 162 ? 17.794 3.911 -31.214 1.00 93.00 162 GLY A O 1
ATOM 1322 N N . TRP A 1 163 ? 16.198 3.320 -32.677 1.00 93.00 163 TRP A N 1
ATOM 1323 C CA . TRP A 1 163 ? 15.079 3.966 -31.977 1.00 93.00 163 TRP A CA 1
ATOM 1324 C C . TRP A 1 163 ? 13.907 3.010 -31.742 1.00 93.00 163 TRP A C 1
ATOM 1326 O O . TRP A 1 163 ? 13.679 2.096 -32.530 1.00 93.00 163 TRP A O 1
ATOM 1336 N N . PHE A 1 164 ? 13.174 3.228 -30.649 1.00 90.06 164 PHE A N 1
ATOM 1337 C CA . PHE A 1 164 ? 11.936 2.534 -30.307 1.00 90.06 164 PHE A CA 1
ATOM 1338 C C . PHE A 1 164 ? 10.757 3.510 -30.344 1.00 90.06 164 PHE A C 1
ATOM 1340 O O . PHE A 1 164 ? 10.647 4.391 -29.486 1.00 90.06 164 PHE A O 1
ATOM 1347 N N . GLU A 1 165 ? 9.877 3.349 -31.332 1.00 87.69 165 GLU A N 1
ATOM 1348 C CA . GLU A 1 165 ? 8.735 4.232 -31.585 1.00 87.69 165 GLU A CA 1
ATOM 1349 C C . GLU A 1 165 ? 7.524 3.428 -32.066 1.00 87.69 165 GLU A C 1
ATOM 1351 O O . GLU A 1 165 ? 7.663 2.521 -32.880 1.00 87.69 165 GLU A O 1
ATOM 1356 N N . ASP A 1 166 ? 6.336 3.739 -31.540 1.00 83.19 166 ASP A N 1
ATOM 1357 C CA . ASP A 1 166 ? 5.050 3.145 -31.944 1.00 83.19 166 ASP A CA 1
ATOM 1358 C C . ASP A 1 166 ? 5.028 1.608 -32.001 1.00 83.19 166 ASP A C 1
ATOM 1360 O O . ASP A 1 166 ? 4.379 1.016 -32.858 1.00 83.19 166 ASP A O 1
ATOM 1364 N N . GLY A 1 167 ? 5.754 0.956 -31.087 1.00 84.38 167 GLY A N 1
ATOM 1365 C CA . GLY A 1 167 ? 5.864 -0.503 -31.018 1.00 84.38 167 GLY A CA 1
ATOM 1366 C C . GLY A 1 167 ? 6.946 -1.112 -31.915 1.00 84.38 167 GLY A C 1
ATOM 1367 O O . GLY A 1 167 ? 7.141 -2.325 -31.877 1.00 84.38 167 GLY A O 1
ATOM 1368 N N . TRP A 1 168 ? 7.688 -0.292 -32.660 1.00 88.06 168 TRP A N 1
ATOM 1369 C CA . TRP A 1 168 ? 8.753 -0.697 -33.575 1.00 88.06 168 TRP A CA 1
ATOM 1370 C C . TRP A 1 168 ? 10.136 -0.355 -33.021 1.00 88.06 168 TRP A C 1
ATOM 1372 O O . TRP A 1 168 ? 10.377 0.761 -32.572 1.00 88.06 168 TRP A O 1
ATOM 1382 N N . ILE A 1 169 ? 11.073 -1.294 -33.115 1.00 90.81 169 ILE A N 1
ATOM 1383 C CA . ILE A 1 169 ? 12.511 -1.072 -32.945 1.00 90.81 169 ILE A CA 1
ATOM 1384 C C . ILE A 1 169 ? 13.119 -0.965 -34.338 1.00 90.81 169 ILE A C 1
ATOM 1386 O O . ILE A 1 169 ? 13.102 -1.930 -35.105 1.00 90.81 169 ILE A O 1
ATOM 1390 N N . ARG A 1 170 ? 13.676 0.201 -34.658 1.00 91.00 170 ARG A N 1
ATOM 1391 C CA .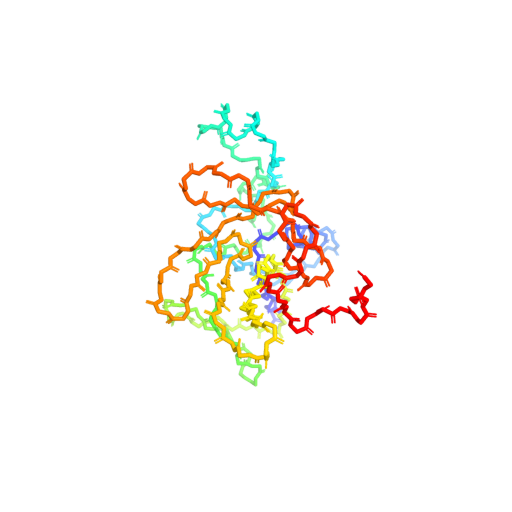 ARG A 1 170 ? 14.338 0.478 -35.935 1.00 91.00 170 ARG A CA 1
ATOM 1392 C C . ARG A 1 170 ? 15.830 0.661 -35.736 1.00 91.00 170 ARG A C 1
ATOM 1394 O O . ARG A 1 170 ? 16.235 1.215 -34.719 1.00 91.00 170 ARG A O 1
ATOM 1401 N N . ASP A 1 171 ? 16.629 0.214 -36.698 1.00 90.88 171 ASP A N 1
ATOM 1402 C CA . ASP A 1 171 ? 18.068 0.472 -36.716 1.00 90.88 171 ASP A CA 1
ATOM 1403 C C . ASP A 1 171 ? 18.387 1.930 -37.107 1.00 90.88 171 ASP A C 1
ATOM 1405 O O . ASP A 1 171 ? 17.504 2.713 -37.464 1.00 90.88 171 ASP A O 1
ATOM 1409 N N . LEU A 1 172 ? 19.672 2.299 -37.083 1.00 89.06 172 LEU A N 1
ATOM 1410 C CA . LEU A 1 172 ? 20.144 3.626 -37.507 1.00 89.06 172 LEU A CA 1
ATOM 1411 C C . LEU A 1 172 ? 19.813 3.988 -38.968 1.00 89.06 172 LEU A C 1
ATOM 1413 O O . LEU A 1 172 ? 19.886 5.161 -39.329 1.00 89.06 172 LEU A O 1
ATOM 1417 N N . LYS A 1 173 ? 19.483 3.004 -39.811 1.00 87.31 173 LYS A N 1
ATOM 1418 C CA . LYS A 1 173 ? 19.091 3.190 -41.215 1.00 87.31 173 LYS A CA 1
ATOM 1419 C C . LYS A 1 173 ? 17.568 3.263 -41.387 1.00 87.31 173 LYS A C 1
ATOM 1421 O O . LYS A 1 173 ? 17.100 3.419 -42.510 1.00 87.31 173 LYS A O 1
ATOM 1426 N N . GLY A 1 174 ? 16.803 3.149 -40.300 1.00 83.12 174 GLY A N 1
ATOM 1427 C CA . GLY A 1 174 ? 15.342 3.156 -40.301 1.00 83.12 174 GLY A CA 1
ATOM 1428 C C . GLY A 1 174 ? 14.697 1.798 -40.600 1.00 83.12 174 GLY A C 1
ATOM 1429 O O . GLY A 1 174 ? 13.464 1.716 -40.617 1.00 83.12 174 GLY A O 1
ATOM 1430 N N . LYS A 1 175 ? 15.484 0.727 -40.796 1.00 85.69 175 LYS A N 1
ATOM 1431 C CA . LYS A 1 175 ? 14.958 -0.625 -41.028 1.00 85.69 175 LYS A CA 1
ATOM 1432 C C . LYS A 1 175 ? 14.353 -1.159 -39.731 1.00 85.69 175 LYS A C 1
ATOM 1434 O O . LYS A 1 175 ? 14.978 -1.084 -38.676 1.00 85.69 175 LYS A O 1
ATOM 1439 N N . CYS A 1 176 ? 13.154 -1.734 -39.813 1.00 84.44 176 CYS A N 1
ATOM 1440 C CA . CYS A 1 176 ? 12.571 -2.484 -38.705 1.00 84.44 176 CYS A CA 1
ATOM 1441 C C . CYS A 1 176 ? 13.448 -3.696 -38.358 1.00 84.44 176 CYS A C 1
ATOM 1443 O O . CYS A 1 176 ? 13.721 -4.535 -39.216 1.00 84.44 176 CYS A O 1
ATOM 1445 N N . VAL A 1 177 ? 13.854 -3.784 -37.093 1.00 88.06 177 VAL A N 1
ATOM 1446 C CA . VAL A 1 177 ? 14.591 -4.922 -36.534 1.00 88.06 177 VAL A CA 1
ATOM 1447 C C . VAL A 1 177 ? 13.664 -5.791 -35.692 1.00 88.06 177 VAL A C 1
ATOM 1449 O O . VAL A 1 177 ? 13.726 -7.010 -35.802 1.00 88.06 177 VAL A O 1
ATOM 1452 N N . LEU A 1 178 ? 12.806 -5.176 -34.870 1.00 89.38 178 LEU A N 1
ATOM 1453 C CA . LEU A 1 178 ? 11.825 -5.874 -34.035 1.00 89.38 178 LEU A CA 1
ATOM 1454 C C . LEU A 1 178 ? 10.534 -5.074 -33.934 1.00 89.38 178 LEU A C 1
ATOM 1456 O O . LEU A 1 178 ? 10.552 -3.848 -34.026 1.00 89.38 178 LEU A O 1
ATOM 1460 N N . PHE A 1 179 ? 9.431 -5.751 -33.644 1.00 90.00 179 PHE A N 1
ATOM 1461 C CA . PHE A 1 179 ? 8.162 -5.102 -33.326 1.00 90.00 179 PHE A CA 1
ATOM 1462 C C . PHE A 1 179 ? 7.460 -5.799 -32.165 1.00 90.00 179 PHE A C 1
ATOM 1464 O O . PHE A 1 179 ? 7.749 -6.951 -31.868 1.00 90.00 179 PHE A O 1
ATOM 1471 N N . ASN A 1 180 ? 6.552 -5.119 -31.474 1.00 89.38 180 ASN A N 1
ATOM 1472 C CA . ASN A 1 180 ? 5.715 -5.723 -30.437 1.00 89.38 180 ASN A CA 1
ATOM 1473 C C . ASN A 1 180 ? 4.235 -5.730 -30.860 1.00 89.38 180 ASN A C 1
ATOM 1475 O O . ASN A 1 180 ? 3.864 -5.198 -31.902 1.00 89.38 180 ASN A O 1
ATOM 1479 N N . SER A 1 181 ? 3.355 -6.287 -30.027 1.00 82.25 181 SER A N 1
ATOM 1480 C CA . SER A 1 181 ? 1.912 -6.361 -30.317 1.00 82.25 181 SER A CA 1
ATOM 1481 C C . SER A 1 181 ? 1.190 -5.005 -30.360 1.00 82.25 181 SER A C 1
ATOM 1483 O O . SER A 1 181 ? -0.002 -4.962 -30.643 1.00 82.25 181 SER A O 1
ATOM 1485 N N . THR A 1 182 ? 1.872 -3.906 -30.024 1.00 81.00 182 THR A N 1
ATOM 1486 C CA . THR A 1 182 ? 1.334 -2.537 -30.115 1.00 81.00 182 THR A CA 1
ATOM 1487 C C . THR A 1 182 ? 1.769 -1.814 -31.389 1.00 81.00 182 THR A C 1
ATOM 1489 O O . THR A 1 182 ? 1.387 -0.663 -31.585 1.00 81.00 182 THR A O 1
ATOM 1492 N N . ALA A 1 183 ? 2.549 -2.482 -32.245 1.00 79.38 183 ALA A N 1
ATOM 1493 C CA . ALA A 1 183 ? 2.967 -1.970 -33.537 1.00 79.38 183 ALA A CA 1
ATOM 1494 C C . ALA A 1 183 ? 1.749 -1.614 -34.399 1.00 79.38 183 ALA A C 1
ATOM 1496 O O . ALA A 1 183 ? 0.931 -2.470 -34.731 1.00 79.38 183 ALA A O 1
ATOM 1497 N N . THR A 1 184 ? 1.618 -0.335 -34.746 1.00 70.00 184 THR A N 1
ATOM 1498 C CA . THR A 1 184 ? 0.587 0.127 -35.686 1.00 70.00 184 THR A CA 1
ATOM 1499 C C . THR A 1 184 ? 1.073 -0.058 -37.125 1.00 70.00 184 THR A C 1
ATOM 1501 O O . THR A 1 184 ? 2.269 0.074 -37.400 1.00 70.00 184 THR A O 1
ATOM 1504 N N . GLU A 1 185 ? 0.162 -0.397 -38.045 1.00 56.16 185 GLU A N 1
ATOM 1505 C CA . GLU A 1 185 ? 0.445 -0.642 -39.469 1.00 56.16 185 GLU A CA 1
ATOM 1506 C C . GLU A 1 185 ? 0.949 0.624 -40.186 1.00 56.16 185 GLU A C 1
ATOM 1508 O O . GLU A 1 185 ? 0.204 1.286 -40.902 1.00 56.16 185 GLU A O 1
ATOM 1513 N N . LYS A 1 186 ? 2.226 0.976 -40.016 1.00 47.22 186 LYS A N 1
ATOM 1514 C CA . LYS A 1 186 ? 2.976 1.831 -40.949 1.00 47.22 186 LYS A CA 1
ATOM 1515 C C . LYS A 1 186 ? 4.432 1.379 -41.034 1.00 47.22 186 LYS A C 1
ATOM 1517 O O . LYS A 1 186 ? 5.351 2.017 -40.519 1.00 47.22 186 LYS A O 1
ATOM 1522 N N . ALA A 1 187 ? 4.642 0.271 -41.736 1.00 46.22 187 ALA A N 1
ATOM 1523 C CA . ALA A 1 187 ? 5.903 0.018 -42.417 1.00 46.22 187 ALA A CA 1
ATOM 1524 C C . ALA A 1 187 ? 5.834 0.714 -43.789 1.00 46.22 187 ALA A C 1
ATOM 1526 O O . ALA A 1 187 ? 5.378 0.122 -44.763 1.00 46.22 187 ALA A O 1
ATOM 1527 N N . GLN A 1 188 ? 6.187 2.002 -43.832 1.00 39.03 188 GLN A N 1
ATOM 1528 C CA . GLN A 1 188 ? 6.607 2.672 -45.068 1.00 39.03 188 GLN A CA 1
ATOM 1529 C C . GLN A 1 188 ? 8.129 2.742 -45.094 1.00 39.03 188 GLN A C 1
ATOM 1531 O O . GLN A 1 188 ? 8.718 2.920 -43.998 1.00 39.03 188 GLN A O 1
#

pLDDT: mean 84.97, std 13.56, range [39.03, 97.12]

InterPro domains:
  IPR023753 FAD/NAD(P)-binding domain [PF07992] (4-106)
  IPR036188 FAD/NAD(P)-binding domain superfamily [G3DSA:3.50.50.60] (2-129)
  IPR036188 FAD/NAD(P)-binding domain superfamily [SSF51905] (3-151)
  IPR048911 4-fold beta flower domain [PF21784] (119-185)
  IPR050446 FAD-dependent Oxidoreductases and Apoptosis Regulators [PTHR43557] (5-107)

Sequence (188 aa):
MTENIVILGGSIVSVFNTSELRKDGYEAKITIVASEKRFPYDEPPLSKEWMQDNKDEKLPLLKPETFFDDNNIQLILNTKITSIDTDKKQLFSEDDQTISYDKLVINFKKCFKRRLNMTFYDENGNAIAYTEDSVHLYLFTGKPVVYFVNKKVYGFNGAHLGWFEDGWIRDLKGKCVLFNSTATEKAQ

Organism: NCBI:txid29384

Secondary structure (DSSP, 8-state):
---EEEEE--SHHHHHHHHHHHHTT--SEEEEE-SSSS--BPPPP--HHHHHH-TTPPP-BSS-THHHHHTTEEEE-S--EEEEETTTTEEEETTS-EEE-SEEEE-----------EEEE-TTS-EEEEESSSSEEEETTS-EEEEEETTEEEETTS-EEEEEETTEEEETTS-EEEEETT--S---